Protein AF-A0A521HA24-F1 (afdb_monomer)

Secondary structure (DSSP, 8-state):
-------S--S---------------SSSHHHHHHHHHHHHHHHHHHHHTT---------------HHHHHHHHHHHHHHHHHT-------GGGEEEEEEE-TTT--EEEEEEEPPTT--TTT--B-EEEEETHHHHHHHHHHHHHHHHHHTT-PPPEEEEE--SS-HHHHH-SSB-SS-B--HHHHHHHIIIIIHHHHHHHS-B--SGGGEEEEEETHHHHHHHHHHHT-TTT-SEEEEES--TTHHHHHHHHHHHHHHHHHTTS--EEEEE--

pLDDT: mean 77.75, std 25.59, range [24.05, 98.69]

Solvent-accessible surface area (backbone atoms only — not comparable to full-atom values): 15842 Å² total; per-residue (Å²): 133,87,87,84,82,98,73,93,81,91,74,92,80,89,81,92,84,79,89,87,80,89,84,82,92,87,78,89,68,56,61,54,59,56,45,40,46,53,52,51,53,49,48,57,46,50,71,62,58,78,75,74,90,85,92,80,94,70,97,68,83,83,73,80,73,49,76,65,55,50,49,50,52,52,50,50,50,52,51,52,56,62,69,64,71,68,79,71,77,54,64,66,91,40,46,47,76,53,72,46,76,30,89,59,76,71,36,54,31,48,34,37,36,35,53,42,97,84,69,49,65,92,82,46,68,28,34,37,36,41,27,46,63,12,83,82,44,37,32,59,53,42,51,42,38,49,49,47,17,60,79,66,74,48,88,45,50,35,34,34,20,37,35,59,51,87,46,57,50,28,41,26,20,85,47,67,51,100,83,24,69,30,32,22,65,40,44,49,46,22,43,63,70,54,46,49,56,48,45,39,70,76,60,29,33,44,84,51,35,74,36,26,30,36,37,15,52,33,52,34,6,31,29,38,48,44,41,54,38,78,42,43,80,67,41,17,28,35,40,21,35,45,41,44,51,74,47,72,86,31,43,58,62,55,47,33,64,72,31,40,84,76,51,74,80,58,82,62,50,78,45,77,47,81,128

Sequence (275 aa):
MKTASPLVAEQIVHARLACVKHVPVVLQNPEIALAVLRATVQALAANYLNSRFFGSGYYLNQKQLNSKEMKNILLILVILFLASCKKEEFNPNLTKEFSIHASSNGANYDIKVALPENYNPEATQYSTIYLLDGEEIFSFVAEKSKKISSDLSVLNALVISISYGNDRVNDYTPSKASEGDGGAENFALFIKNDLIPRIESDFAADTSRRSRVILGHSFGGLFAAYAFTNHNSDFGNYIMLSPSIWYDNEIMLRLEQENRNTNKYNDQLVFMGIG

Foldseek 3Di:
DDDDDDDPDPPDDDDDDDDDDDDDDDDDPCLLVVQLLVQVVVVVVVVVVVPDDDDDDDPDDPPPQDPVSVVVVVVVVVVVVVVPPDDQDADVVQKDWDWDQAPLPRFIKIKIKGHAPPQDLVPDAFQEEEEEVCVRCVNVSSVSQNVSCVVVVHDGHIYMYTYDTPDPQQCLACDDDPGYHHNVVSNLSRCQPPNLVVCVVPRRHDNQQASYEYADEASSLSSLLVCVQPVVRRHQEYHREQYVCPPPVSVSVVSCVVRVVVRVPGNHHYDYHHD

Radius of gyration: 22.49 Å; Cα contacts (8 Å, |Δi|>4): 401; chains: 1; bounding box: 49×67×68 Å

Nearest PDB structures (foldseek):
  2qm0-assembly1_A  TM=8.513E-01  e=3.001E-16  Bacillus cereus ATCC 14579
  6guo-assembly2_C  TM=8.049E-01  e=1.307E-12  Aspergillus nidulans FGSC A4
  6guo-assembly1_A  TM=7.862E-01  e=8.434E-13  Aspergillus nidulans FGSC A4
  6guo-assembly1_B  TM=7.095E-01  e=5.505E-12  Aspergillus nidulans FGSC A4
  6guo-assembly2_D-2  TM=6.826E-01  e=1.241E-11  Aspergillus nidulans FGSC A4

Structure (mmCIF, N/CA/C/O backbone):
data_AF-A0A521HA24-F1
#
_entry.id   AF-A0A521HA24-F1
#
loop_
_atom_site.group_PDB
_atom_site.id
_atom_site.type_symbol
_atom_site.label_atom_id
_atom_site.label_alt_id
_atom_site.label_comp_id
_atom_site.label_asym_id
_atom_site.label_entity_id
_atom_site.label_seq_id
_atom_site.pdbx_PDB_ins_code
_atom_site.Cartn_x
_atom_site.Cartn_y
_atom_site.Cartn_z
_atom_site.occupancy
_atom_site.B_iso_or_equiv
_atom_site.auth_seq_id
_atom_site.auth_comp_id
_atom_site.auth_asym_id
_atom_site.auth_atom_id
_atom_site.pdb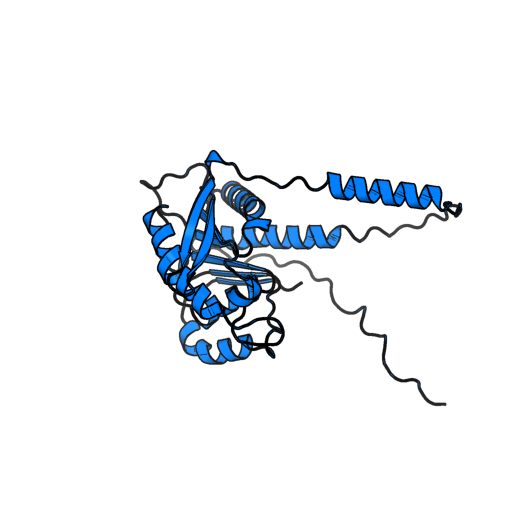x_PDB_model_num
ATOM 1 N N . MET A 1 1 ? 10.581 38.710 -45.094 1.00 32.62 1 MET A N 1
ATOM 2 C CA . MET A 1 1 ? 10.906 37.425 -45.759 1.00 32.62 1 MET A CA 1
ATOM 3 C C . MET A 1 1 ? 11.410 36.463 -44.686 1.00 32.62 1 MET A C 1
ATOM 5 O O . MET A 1 1 ? 12.260 36.900 -43.932 1.00 32.62 1 MET A O 1
ATOM 9 N N . LYS A 1 2 ? 10.875 35.230 -44.622 1.00 30.53 2 LYS A N 1
ATOM 10 C CA . LYS A 1 2 ? 11.405 34.022 -43.931 1.00 30.53 2 LYS A CA 1
ATOM 11 C C . LYS A 1 2 ? 11.981 34.200 -42.501 1.00 30.53 2 LYS A C 1
ATOM 13 O O . LYS A 1 2 ? 13.104 34.647 -42.336 1.00 30.53 2 LYS A O 1
ATOM 18 N N . THR A 1 3 ? 11.179 33.995 -41.449 1.00 31.08 3 THR A N 1
ATOM 19 C CA . THR A 1 3 ? 10.941 32.707 -40.727 1.00 31.08 3 THR A CA 1
ATOM 20 C C . THR A 1 3 ? 12.110 32.234 -39.853 1.00 31.08 3 THR A C 1
ATOM 22 O O . THR A 1 3 ? 13.085 31.698 -40.372 1.00 31.08 3 THR A O 1
ATOM 25 N N . ALA A 1 4 ? 11.948 32.353 -38.530 1.00 30.20 4 ALA A N 1
ATOM 26 C CA . ALA A 1 4 ? 12.745 31.658 -37.515 1.00 30.20 4 ALA A CA 1
ATOM 27 C C . ALA A 1 4 ? 12.030 30.369 -37.052 1.00 30.20 4 ALA A C 1
ATOM 29 O O . ALA A 1 4 ? 10.814 30.247 -37.202 1.00 30.20 4 ALA A O 1
ATOM 30 N N . SER A 1 5 ? 12.791 29.405 -36.530 1.00 32.12 5 SER A N 1
ATOM 31 C CA . SER A 1 5 ? 12.331 28.062 -36.143 1.00 32.12 5 SER A CA 1
ATOM 32 C C . SER A 1 5 ? 11.589 28.018 -34.795 1.00 32.12 5 SER A C 1
ATOM 34 O O . SER A 1 5 ? 11.908 28.814 -33.911 1.00 32.12 5 SER A O 1
ATOM 36 N N . PRO A 1 6 ? 10.666 27.058 -34.586 1.00 35.09 6 PRO A N 1
ATOM 37 C CA . PRO A 1 6 ? 9.937 26.914 -33.331 1.00 35.09 6 PRO A CA 1
ATOM 38 C C . PRO A 1 6 ? 10.747 26.126 -32.289 1.00 35.09 6 PRO A C 1
ATOM 40 O O . PRO A 1 6 ? 10.837 24.904 -32.342 1.00 35.09 6 PRO A O 1
ATOM 43 N N . LEU A 1 7 ? 11.300 26.840 -31.314 1.00 36.25 7 LEU A N 1
ATOM 44 C CA . LEU A 1 7 ? 11.646 26.339 -29.982 1.00 36.25 7 LEU A CA 1
ATOM 45 C C . LEU A 1 7 ? 11.469 27.507 -29.002 1.00 36.25 7 LEU A C 1
ATOM 47 O O . LEU A 1 7 ? 11.637 28.661 -29.393 1.00 36.25 7 LEU A O 1
ATOM 51 N N . VAL A 1 8 ? 11.131 27.208 -27.743 1.00 33.50 8 VAL A N 1
ATOM 52 C CA . VAL A 1 8 ? 10.696 28.183 -26.715 1.00 33.50 8 VAL A CA 1
ATOM 53 C C . VAL A 1 8 ? 9.283 28.756 -26.957 1.00 33.50 8 VAL A C 1
ATOM 55 O O . VAL A 1 8 ? 9.088 29.962 -27.087 1.00 33.50 8 VAL A O 1
ATOM 58 N N . ALA A 1 9 ? 8.272 27.879 -26.972 1.00 29.69 9 ALA A N 1
ATOM 59 C CA . ALA A 1 9 ? 6.855 28.264 -26.863 1.00 29.69 9 ALA A CA 1
ATOM 60 C C . ALA A 1 9 ? 5.978 27.181 -26.186 1.00 29.69 9 ALA A C 1
ATOM 62 O O . ALA A 1 9 ? 4.800 27.055 -26.501 1.00 29.69 9 ALA A O 1
ATOM 63 N N . GLU A 1 10 ? 6.546 26.391 -25.265 1.00 28.39 10 GLU A N 1
ATOM 64 C CA . GLU A 1 10 ? 5.855 25.264 -24.605 1.00 28.39 10 GLU A CA 1
ATOM 65 C C . GLU A 1 10 ? 5.785 25.423 -23.074 1.00 28.39 10 GLU A C 1
ATOM 67 O O . GLU A 1 10 ? 6.022 24.512 -22.290 1.00 28.39 10 GLU A O 1
ATOM 72 N N . GLN A 1 11 ? 5.443 26.633 -22.636 1.00 31.44 11 GLN A N 1
ATOM 73 C CA . GLN A 1 11 ? 4.837 26.872 -21.328 1.00 31.44 11 GLN A CA 1
ATOM 74 C C . GLN A 1 11 ? 3.669 27.842 -21.536 1.00 31.44 11 GLN A C 1
ATOM 76 O O . GLN A 1 11 ? 3.783 28.765 -22.339 1.00 31.44 11 GLN A O 1
ATOM 81 N N . ILE A 1 12 ? 2.572 27.644 -20.790 1.00 34.34 12 ILE A N 1
ATOM 82 C CA . ILE A 1 12 ? 1.247 28.286 -20.961 1.00 34.34 12 ILE A CA 1
ATOM 83 C C . ILE A 1 12 ? 0.347 27.619 -22.032 1.00 34.34 12 ILE A C 1
ATOM 85 O O . ILE A 1 12 ? -0.002 28.252 -23.020 1.00 34.34 12 ILE A O 1
ATOM 89 N N . VAL A 1 13 ? -0.153 26.399 -21.768 1.00 25.28 13 VAL A N 1
ATOM 90 C CA . VAL A 1 13 ? -1.571 26.024 -22.015 1.00 25.28 13 VAL A CA 1
ATOM 91 C C . VAL A 1 13 ? -2.011 24.959 -20.988 1.00 25.28 13 VAL A C 1
ATOM 93 O O . VAL A 1 13 ? -1.214 24.102 -20.629 1.00 25.28 13 VAL A O 1
ATOM 96 N N . HIS A 1 14 ? -3.295 24.992 -20.600 1.00 25.44 14 HIS A N 1
ATOM 97 C CA . HIS A 1 14 ? -4.054 24.025 -19.775 1.00 25.44 14 HIS A CA 1
ATOM 98 C C . HIS A 1 14 ? -3.843 24.050 -18.244 1.00 25.44 14 HIS A C 1
ATOM 100 O O . HIS A 1 14 ? -2.730 24.177 -17.757 1.00 25.44 14 HIS A O 1
ATOM 106 N N . ALA A 1 15 ? -4.883 23.899 -17.413 1.00 24.69 15 ALA A N 1
ATOM 107 C CA . ALA A 1 15 ? -6.300 24.258 -17.583 1.00 24.69 15 ALA A CA 1
ATOM 108 C C . ALA A 1 15 ? -6.950 24.411 -16.190 1.00 24.69 15 ALA A C 1
ATOM 110 O O . ALA A 1 15 ? -6.743 23.578 -15.313 1.00 24.69 15 ALA A O 1
ATOM 111 N N . ARG A 1 16 ? -7.789 25.436 -15.979 1.00 29.59 16 ARG A N 1
ATOM 112 C CA . ARG A 1 16 ? -8.753 25.430 -14.860 1.00 29.59 16 ARG A CA 1
ATOM 113 C C . ARG A 1 16 ? -9.937 24.546 -15.243 1.00 29.59 16 ARG A C 1
ATOM 115 O O . ARG A 1 16 ? -10.468 24.748 -16.329 1.00 29.59 16 ARG A O 1
ATOM 122 N N . LEU A 1 17 ? -10.441 23.718 -14.330 1.00 25.47 17 LEU A N 1
ATOM 123 C CA . LEU A 1 17 ? -11.820 23.213 -14.376 1.00 25.47 17 LEU A CA 1
ATOM 124 C C . LEU A 1 17 ? -12.328 22.886 -12.965 1.00 25.47 17 LEU A C 1
ATOM 126 O O . LEU A 1 17 ? -11.544 22.720 -12.034 1.00 25.47 17 LEU A O 1
ATOM 130 N N . ALA A 1 18 ? -13.650 22.884 -12.797 1.00 24.52 18 ALA A N 1
ATOM 131 C CA . ALA A 1 18 ? -14.315 22.862 -11.499 1.00 24.52 18 ALA A CA 1
ATOM 132 C C . ALA A 1 18 ? -15.531 21.925 -11.494 1.00 24.52 18 ALA A C 1
ATOM 134 O O . ALA A 1 18 ? -16.164 21.742 -12.526 1.00 24.52 18 ALA A O 1
ATOM 135 N N . CYS A 1 19 ? -15.900 21.474 -10.289 1.00 24.05 19 CYS A N 1
ATOM 136 C CA . CYS A 1 19 ? -17.249 21.072 -9.867 1.00 24.05 19 CYS A CA 1
ATOM 137 C C . CYS A 1 19 ? -17.951 19.909 -10.611 1.00 24.05 19 CYS A C 1
ATOM 139 O O . CYS A 1 19 ? -18.450 20.074 -11.718 1.00 24.05 19 CYS A O 1
ATOM 141 N N . VAL A 1 20 ? -18.177 18.794 -9.901 1.00 26.16 20 VAL A N 1
ATOM 142 C CA . VAL A 1 20 ? -19.320 17.889 -10.142 1.00 26.16 20 VAL A CA 1
ATOM 143 C C . VAL A 1 20 ? -19.963 17.521 -8.798 1.00 26.16 20 VAL A C 1
ATOM 145 O O . VAL A 1 20 ? -19.267 17.219 -7.830 1.00 26.16 20 VAL A O 1
ATOM 148 N N . LYS A 1 21 ? -21.300 17.564 -8.741 1.00 27.38 21 LYS A N 1
ATOM 149 C CA . LYS A 1 21 ? -22.134 17.070 -7.631 1.00 27.38 21 LYS A CA 1
ATOM 150 C C . LYS A 1 21 ? -22.717 15.690 -7.980 1.00 27.38 21 LYS A C 1
ATOM 152 O O . LYS A 1 21 ? -23.052 15.469 -9.134 1.00 27.38 21 LYS A O 1
ATOM 157 N N . HIS A 1 22 ? -22.953 14.870 -6.950 1.00 27.97 22 HIS A N 1
ATOM 158 C CA . HIS A 1 22 ? -23.799 13.658 -6.918 1.00 27.97 22 HIS A CA 1
ATOM 159 C C . HIS A 1 22 ? -23.470 12.463 -7.840 1.00 27.97 22 HIS A C 1
ATOM 161 O O . HIS A 1 22 ? -23.798 12.474 -9.020 1.00 27.97 22 HIS A O 1
ATOM 167 N N . VAL A 1 23 ? -23.036 11.358 -7.214 1.00 26.66 23 VAL A N 1
ATOM 168 C CA . VAL A 1 23 ? -23.387 9.948 -7.524 1.00 26.66 23 VAL A CA 1
ATOM 169 C C . VAL A 1 23 ? -23.490 9.214 -6.155 1.00 26.66 23 VAL A C 1
ATOM 171 O O . VAL A 1 23 ? -22.774 9.632 -5.242 1.00 26.66 23 VAL A O 1
ATOM 174 N N . PRO A 1 24 ? -24.406 8.242 -5.926 1.00 29.75 24 PRO A N 1
ATOM 175 C CA . PRO A 1 24 ? -24.770 7.802 -4.567 1.00 29.75 24 PRO A CA 1
ATOM 176 C C . PRO A 1 24 ? -24.033 6.559 -4.010 1.00 29.75 24 PRO A C 1
ATOM 178 O O . PRO A 1 24 ? -23.424 5.786 -4.742 1.00 29.75 24 PRO A O 1
ATOM 181 N N . VAL A 1 25 ? -24.189 6.383 -2.687 1.00 29.91 25 VAL A N 1
ATOM 182 C CA . VAL A 1 25 ? -23.995 5.185 -1.821 1.00 29.91 25 VAL A CA 1
ATOM 183 C C . VAL A 1 25 ? -24.449 3.883 -2.530 1.00 29.91 25 VAL A C 1
ATOM 185 O O . VAL A 1 25 ? -25.409 3.941 -3.292 1.00 29.91 25 VAL A O 1
ATOM 188 N N . VAL A 1 26 ? -23.897 2.668 -2.361 1.00 30.11 26 VAL A N 1
ATOM 189 C CA . VAL A 1 26 ? -23.250 1.933 -1.240 1.00 30.11 26 VAL A CA 1
ATOM 190 C C . VAL A 1 26 ? -22.314 0.878 -1.896 1.00 30.11 26 VAL A C 1
ATOM 192 O O . VAL A 1 26 ? -22.688 0.337 -2.929 1.00 30.11 26 VAL A O 1
ATOM 195 N N . LEU A 1 27 ? -21.075 0.578 -1.491 1.00 28.61 27 LEU A N 1
ATOM 196 C CA . LEU A 1 27 ? -20.594 -0.220 -0.343 1.00 28.61 27 LEU A CA 1
ATOM 197 C C . LEU A 1 27 ? -19.043 -0.188 -0.366 1.00 28.61 27 LEU A C 1
ATOM 199 O O . LEU A 1 27 ? -18.457 0.047 -1.416 1.00 28.61 27 LEU A O 1
ATOM 203 N N . GLN A 1 28 ? -18.293 -0.477 0.701 1.00 36.53 28 GLN A N 1
ATOM 204 C CA . GLN A 1 28 ? -18.688 -0.662 2.103 1.00 36.53 28 GLN A CA 1
ATOM 205 C C . GLN A 1 28 ? -17.961 0.325 3.045 1.00 36.53 28 GLN A C 1
ATOM 207 O O . GLN A 1 28 ? -18.609 0.846 3.945 1.00 36.53 28 GLN A O 1
ATOM 212 N N . ASN A 1 29 ? -16.694 0.696 2.775 1.00 46.53 29 ASN A N 1
ATOM 213 C CA . ASN A 1 29 ? -16.146 2.003 3.197 1.00 46.53 29 ASN A CA 1
ATOM 214 C C . ASN A 1 29 ? -15.187 2.679 2.169 1.00 46.53 29 ASN A C 1
ATOM 216 O O . ASN A 1 29 ? -14.084 3.100 2.527 1.00 46.53 29 ASN A O 1
ATOM 220 N N . PRO A 1 30 ? -15.576 2.814 0.881 1.00 46.50 30 PRO A N 1
ATOM 221 C CA . PRO A 1 30 ? -14.801 3.563 -0.114 1.00 46.50 30 PRO A CA 1
ATOM 222 C C . PRO A 1 30 ? -14.744 5.067 0.192 1.00 46.50 30 PRO A C 1
ATOM 224 O O . PRO A 1 30 ? -13.897 5.763 -0.359 1.00 46.50 30 PRO A O 1
ATOM 227 N N . GLU A 1 31 ? -15.608 5.573 1.079 1.00 42.78 31 GLU A N 1
ATOM 228 C CA . GLU A 1 31 ? -15.581 6.959 1.548 1.00 42.78 31 GLU A CA 1
ATOM 229 C C . GLU A 1 31 ? -14.260 7.290 2.260 1.00 42.78 31 GLU A C 1
ATOM 231 O O . GLU A 1 31 ? -13.686 8.333 1.959 1.00 42.78 31 GLU A O 1
ATOM 236 N N . ILE A 1 32 ? -13.696 6.405 3.104 1.00 45.38 32 ILE A N 1
ATOM 237 C CA . ILE A 1 32 ? -12.355 6.641 3.682 1.00 45.38 32 ILE A CA 1
ATOM 238 C C . ILE A 1 32 ? -11.297 6.739 2.584 1.00 45.38 32 ILE A C 1
ATOM 240 O O . ILE A 1 32 ? -10.523 7.692 2.585 1.00 45.38 32 ILE A O 1
ATOM 244 N N . ALA A 1 33 ? -11.271 5.809 1.625 1.00 41.75 33 ALA A N 1
ATOM 245 C CA . ALA A 1 33 ? -10.301 5.848 0.529 1.00 41.75 33 ALA A CA 1
ATOM 246 C C . ALA A 1 33 ? -10.434 7.144 -0.296 1.00 41.75 33 ALA A C 1
ATOM 248 O O . ALA A 1 33 ? -9.440 7.827 -0.544 1.00 41.75 33 ALA A O 1
ATOM 249 N N . LEU A 1 34 ? -11.667 7.528 -0.647 1.00 47.75 34 LEU A N 1
ATOM 250 C CA . LEU A 1 34 ? -11.998 8.734 -1.408 1.00 47.75 34 LEU A CA 1
ATOM 251 C C . LEU A 1 34 ? -11.687 10.030 -0.641 1.00 47.75 34 LEU A C 1
ATOM 253 O O . LEU A 1 34 ? -11.285 11.022 -1.253 1.00 47.75 34 LEU A O 1
ATOM 257 N N . ALA A 1 35 ? -11.855 10.058 0.683 1.00 48.81 35 ALA A N 1
ATOM 258 C CA . ALA A 1 35 ? -11.553 11.240 1.482 1.00 48.81 35 ALA A CA 1
ATOM 259 C C . ALA A 1 35 ? -10.078 11.324 1.909 1.00 48.81 35 ALA A C 1
ATOM 261 O O . ALA A 1 35 ? -9.547 12.435 1.919 1.00 48.81 35 ALA A O 1
ATOM 262 N N . VAL A 1 36 ? -9.387 10.203 2.177 1.00 47.38 36 VAL A N 1
ATOM 263 C CA . VAL A 1 36 ? -7.926 10.186 2.418 1.00 47.38 36 VAL A CA 1
ATOM 264 C C . VAL A 1 36 ? -7.257 10.744 1.180 1.00 47.38 36 VAL A C 1
ATOM 266 O O . VAL A 1 36 ? -6.473 11.682 1.260 1.00 47.38 36 VAL A O 1
ATOM 269 N N . LEU A 1 37 ? -7.703 10.277 0.019 1.00 53.59 37 LEU A N 1
ATOM 270 C CA . LEU A 1 37 ? -7.378 10.854 -1.266 1.00 53.59 37 LEU A CA 1
ATOM 271 C C . LEU A 1 37 ? -7.666 12.364 -1.366 1.00 53.59 37 LEU A C 1
ATOM 273 O O . LEU A 1 37 ? -6.770 13.110 -1.756 1.00 53.59 37 LEU A O 1
ATOM 277 N N . ARG A 1 38 ? -8.882 12.844 -1.043 1.00 46.84 38 ARG A N 1
ATOM 278 C CA . ARG A 1 38 ? -9.185 14.294 -1.073 1.00 46.84 38 ARG A CA 1
ATOM 279 C C . ARG A 1 38 ? -8.194 15.077 -0.213 1.00 46.84 38 ARG A C 1
ATOM 281 O O . ARG A 1 38 ? -7.759 16.143 -0.636 1.00 46.84 38 ARG A O 1
ATOM 288 N N . ALA A 1 39 ? -7.810 14.545 0.946 1.00 44.00 39 ALA A N 1
ATOM 289 C CA . ALA A 1 39 ? -6.839 15.162 1.839 1.00 44.00 39 ALA A CA 1
ATOM 290 C C . ALA A 1 39 ? -5.399 15.105 1.293 1.00 44.00 39 ALA A C 1
ATOM 292 O O . ALA A 1 39 ? -4.698 16.112 1.367 1.00 44.00 39 ALA A O 1
ATOM 293 N N . THR A 1 40 ? -4.959 13.992 0.699 1.00 45.91 40 THR A N 1
ATOM 294 C CA . THR A 1 40 ? -3.614 13.872 0.107 1.00 45.91 40 THR A CA 1
ATOM 295 C C . THR A 1 40 ? -3.477 14.729 -1.150 1.00 45.91 40 THR A C 1
ATOM 297 O O . THR A 1 40 ? -2.485 15.437 -1.292 1.00 45.91 40 THR A O 1
ATOM 300 N 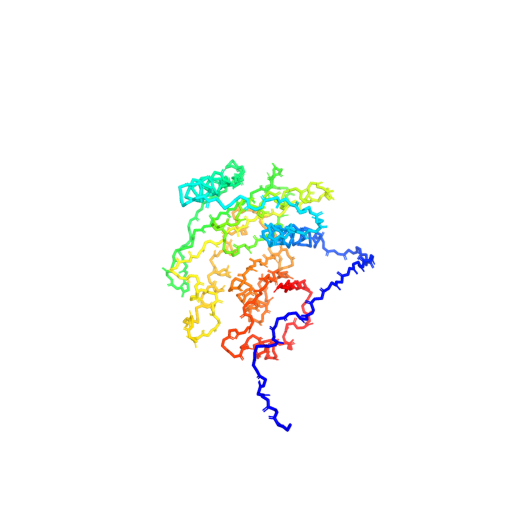N . VAL A 1 41 ? -4.495 14.778 -2.016 1.00 49.97 41 VAL A N 1
ATOM 301 C CA . VAL A 1 41 ? -4.539 15.712 -3.156 1.00 49.97 41 VAL A CA 1
ATOM 302 C C . VAL A 1 41 ? -4.566 17.161 -2.669 1.00 49.97 41 VAL A C 1
ATOM 304 O O . VAL A 1 41 ? -3.857 17.992 -3.227 1.00 49.97 41 VAL A O 1
ATOM 307 N N . GLN A 1 42 ? -5.306 17.482 -1.601 1.00 42.56 42 GLN A N 1
ATOM 308 C CA . GLN A 1 42 ? -5.269 18.820 -0.997 1.00 42.56 42 GLN A CA 1
ATOM 309 C C . GLN A 1 42 ? -3.910 19.167 -0.377 1.00 42.56 42 GLN A C 1
ATOM 311 O O . GLN A 1 42 ? -3.530 20.330 -0.438 1.00 42.56 42 GLN A O 1
ATOM 316 N N . ALA A 1 43 ? -3.163 18.213 0.184 1.00 40.88 43 ALA A N 1
ATOM 317 C CA . ALA A 1 43 ? -1.833 18.465 0.744 1.00 40.88 43 ALA A CA 1
ATOM 318 C C . ALA A 1 43 ? -0.748 18.592 -0.334 1.00 40.88 43 ALA A C 1
ATOM 320 O O . ALA A 1 43 ? 0.059 19.518 -0.274 1.00 40.88 43 ALA A O 1
ATOM 321 N N . LEU A 1 44 ? -0.782 17.742 -1.367 1.00 39.94 44 LEU A N 1
ATOM 322 C CA . LEU A 1 44 ? 0.042 17.905 -2.567 1.00 39.94 44 LEU A CA 1
ATOM 323 C C . LEU A 1 44 ? -0.243 19.266 -3.224 1.00 39.94 44 LEU A C 1
ATOM 325 O O . LEU A 1 44 ? 0.685 20.025 -3.501 1.00 39.94 44 LEU A O 1
ATOM 329 N N . ALA A 1 45 ? -1.520 19.640 -3.365 1.00 40.09 45 ALA A N 1
ATOM 330 C CA . ALA A 1 45 ? -1.921 20.951 -3.867 1.00 40.09 45 ALA A CA 1
ATOM 331 C C . ALA A 1 45 ? -1.536 22.106 -2.924 1.00 40.09 45 ALA A C 1
ATOM 333 O O . ALA A 1 45 ? -1.163 23.163 -3.415 1.00 40.09 45 ALA A O 1
ATOM 334 N N . ALA A 1 46 ? -1.580 21.942 -1.598 1.00 35.72 46 ALA A N 1
ATOM 335 C CA . ALA A 1 46 ? -1.166 22.975 -0.643 1.00 35.72 46 ALA A CA 1
ATOM 336 C C . ALA A 1 46 ? 0.350 23.233 -0.694 1.00 35.72 46 ALA A C 1
ATOM 338 O O . ALA A 1 46 ? 0.771 24.391 -0.685 1.00 35.72 46 ALA A O 1
ATOM 339 N N . ASN A 1 47 ? 1.156 22.177 -0.848 1.00 37.56 47 ASN A N 1
ATOM 340 C CA . ASN A 1 47 ? 2.590 22.300 -1.112 1.00 37.56 47 ASN A CA 1
ATOM 341 C C . ASN A 1 47 ? 2.869 22.961 -2.477 1.00 37.56 47 ASN A C 1
ATOM 343 O O . ASN A 1 47 ? 3.816 23.736 -2.594 1.00 37.56 47 ASN A O 1
ATOM 347 N N . TYR A 1 48 ? 2.015 22.745 -3.484 1.00 35.94 48 TYR A N 1
ATOM 348 C CA . TYR A 1 48 ? 2.120 23.411 -4.791 1.00 35.94 48 TYR A CA 1
ATOM 349 C C . TYR A 1 48 ? 1.647 24.883 -4.780 1.00 35.94 48 TYR A C 1
ATOM 351 O O . TYR A 1 48 ? 2.205 25.737 -5.474 1.00 35.94 48 TYR A O 1
ATOM 359 N N . LEU A 1 49 ? 0.623 25.212 -3.984 1.00 34.75 49 LEU A N 1
ATOM 360 C CA . LEU A 1 49 ? -0.051 26.519 -3.977 1.00 34.75 49 LEU A CA 1
ATOM 361 C C . LEU A 1 49 ? 0.649 27.595 -3.137 1.00 34.75 49 LEU A C 1
ATOM 363 O O . LEU A 1 49 ? 0.328 28.774 -3.289 1.00 34.75 49 LEU A O 1
ATOM 367 N N . ASN A 1 50 ? 1.661 27.244 -2.340 1.00 32.56 50 ASN A N 1
ATOM 368 C CA . ASN A 1 50 ? 2.474 28.215 -1.595 1.00 32.56 50 ASN A CA 1
ATOM 369 C C . ASN A 1 50 ? 3.424 29.062 -2.479 1.00 32.56 50 ASN A C 1
ATOM 371 O O . ASN A 1 50 ? 4.280 29.782 -1.969 1.00 32.56 50 ASN A O 1
ATOM 375 N N . SER A 1 51 ? 3.262 29.024 -3.809 1.00 39.72 51 SER A N 1
ATOM 376 C CA . SER A 1 51 ? 4.070 29.780 -4.775 1.00 39.72 51 SER A CA 1
ATOM 377 C C . SER A 1 51 ? 3.249 30.593 -5.795 1.00 39.72 51 SER A C 1
ATOM 379 O O . SER A 1 51 ? 3.591 30.632 -6.975 1.00 39.72 51 SER A O 1
ATOM 381 N N . ARG A 1 52 ? 2.178 31.296 -5.374 1.00 35.62 52 ARG A N 1
ATOM 382 C CA . ARG A 1 52 ? 1.501 32.310 -6.226 1.00 35.62 52 ARG A CA 1
ATOM 383 C C . ARG A 1 52 ? 0.703 33.380 -5.457 1.00 35.62 52 ARG A C 1
ATOM 385 O O . ARG A 1 52 ? -0.523 33.402 -5.471 1.00 35.62 52 ARG A O 1
ATOM 392 N N . PHE A 1 53 ? 1.413 34.357 -4.894 1.00 33.09 53 PHE A N 1
ATOM 393 C CA . PHE A 1 53 ? 0.867 35.700 -4.653 1.00 33.09 53 PHE A CA 1
ATOM 394 C C . PHE A 1 53 ? 1.472 36.682 -5.659 1.00 33.09 53 PHE A C 1
ATOM 396 O O . PHE A 1 53 ? 2.644 37.002 -5.540 1.00 33.09 53 PHE A O 1
ATOM 403 N N . PHE A 1 54 ? 0.675 37.183 -6.607 1.00 32.66 54 PHE A N 1
ATOM 404 C CA . PHE A 1 54 ? 0.838 38.512 -7.221 1.00 32.66 54 PHE A CA 1
ATOM 405 C C . PHE A 1 54 ? -0.462 38.896 -7.937 1.00 32.66 54 PHE A C 1
ATOM 407 O O . PHE A 1 54 ? -0.992 38.102 -8.711 1.00 32.66 54 PHE A O 1
ATOM 414 N N . GLY A 1 55 ? -0.994 40.096 -7.671 1.00 29.48 55 GLY A N 1
ATOM 415 C CA . GLY A 1 55 ? -2.299 40.472 -8.230 1.00 29.48 55 GLY A CA 1
ATOM 416 C C . GLY A 1 55 ? -2.944 41.788 -7.782 1.00 29.48 55 GLY A C 1
ATOM 417 O O . GLY A 1 55 ? -4.157 41.900 -7.897 1.00 29.48 55 GLY A O 1
ATOM 418 N N . SER A 1 56 ? -2.198 42.783 -7.289 1.00 31.91 56 SER A N 1
ATOM 419 C CA . SER A 1 56 ? -2.666 44.181 -7.318 1.00 31.91 56 SER A CA 1
ATOM 420 C C . SER A 1 56 ? -1.484 45.147 -7.288 1.00 31.91 56 SER A C 1
ATOM 422 O O . SER A 1 56 ? -0.510 44.923 -6.569 1.00 31.91 56 SER A O 1
ATOM 424 N N . GLY A 1 57 ? -1.536 46.183 -8.124 1.00 41.78 57 GLY A N 1
ATOM 425 C CA . GLY A 1 57 ? -0.405 47.069 -8.379 1.00 41.78 57 GLY A CA 1
ATOM 426 C C . GLY A 1 57 ? -0.276 48.191 -7.353 1.00 41.78 57 GLY A C 1
ATOM 427 O O . GLY A 1 57 ? -1.165 49.027 -7.232 1.00 41.78 57 GLY A O 1
ATOM 428 N N . TYR A 1 58 ? 0.888 48.272 -6.710 1.00 32.44 58 TYR A N 1
ATOM 429 C CA . TYR A 1 58 ? 1.374 49.490 -6.068 1.00 32.44 58 TYR A CA 1
ATOM 430 C C . TYR A 1 58 ? 2.748 49.834 -6.643 1.00 32.44 58 TYR A C 1
ATOM 432 O O . TYR A 1 58 ? 3.700 49.068 -6.492 1.00 32.44 58 TYR A O 1
ATOM 440 N N . TYR A 1 59 ? 2.859 51.000 -7.284 1.00 37.59 59 TYR A N 1
ATOM 441 C CA . TYR A 1 59 ? 4.147 51.590 -7.651 1.00 37.59 59 TYR A CA 1
ATOM 442 C C . TYR A 1 59 ? 4.850 52.083 -6.380 1.00 37.59 59 TYR A C 1
ATOM 444 O O . TYR A 1 59 ? 4.777 53.257 -6.020 1.00 37.59 59 TYR A O 1
ATOM 452 N N . LEU A 1 60 ? 5.510 51.165 -5.675 1.00 35.09 60 LEU A N 1
ATOM 453 C CA . LEU A 1 60 ? 6.405 51.497 -4.574 1.00 35.09 60 LEU A CA 1
ATOM 454 C C . LEU A 1 60 ? 7.814 51.761 -5.102 1.00 35.09 60 LEU A C 1
ATOM 456 O O . LEU A 1 60 ? 8.333 51.058 -5.969 1.00 35.09 60 LEU A O 1
ATOM 460 N N . ASN A 1 61 ? 8.416 52.812 -4.555 1.00 39.94 61 ASN A N 1
ATOM 461 C CA . ASN A 1 61 ? 9.722 53.321 -4.940 1.00 39.94 61 ASN A CA 1
ATOM 462 C C . ASN A 1 61 ? 10.792 52.229 -4.728 1.00 39.94 61 ASN A C 1
ATOM 464 O O . ASN A 1 61 ? 11.012 51.797 -3.594 1.00 39.94 61 ASN A O 1
ATOM 468 N N . GLN A 1 62 ? 11.433 51.761 -5.805 1.00 40.88 62 GLN A N 1
ATOM 469 C CA . GLN A 1 62 ? 12.423 50.676 -5.761 1.00 40.88 62 GLN A CA 1
ATOM 470 C C . GLN A 1 62 ? 13.730 51.150 -5.112 1.00 40.88 62 GLN A C 1
ATOM 4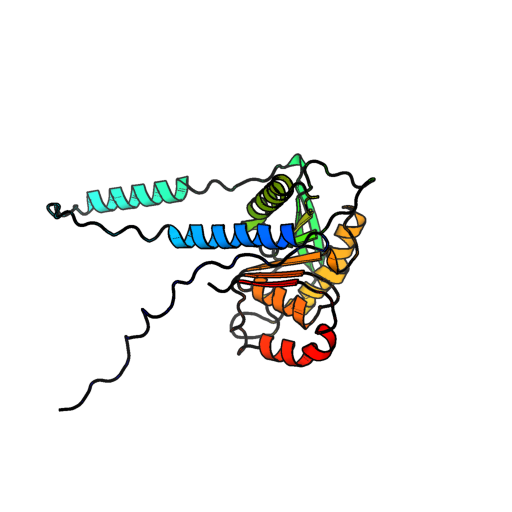72 O O . GLN A 1 62 ? 14.712 51.477 -5.779 1.00 40.88 62 GLN A O 1
ATOM 477 N N . LYS A 1 63 ? 13.756 51.160 -3.778 1.00 51.81 63 LYS A N 1
ATOM 478 C CA . LYS A 1 63 ? 14.999 51.255 -3.017 1.00 51.81 63 LYS A CA 1
ATOM 479 C C . LYS A 1 63 ? 15.773 49.954 -3.245 1.00 51.81 63 LYS A C 1
ATOM 481 O O . LYS A 1 63 ? 15.369 48.910 -2.738 1.00 51.81 63 LYS A O 1
ATOM 486 N N . GLN A 1 64 ? 16.853 50.007 -4.026 1.00 53.16 64 GLN A N 1
ATOM 487 C CA . GLN A 1 64 ? 17.717 48.845 -4.246 1.00 53.16 64 GLN A CA 1
ATOM 488 C C . GLN A 1 64 ? 18.251 48.342 -2.899 1.00 53.16 64 GLN A C 1
ATOM 490 O O . GLN A 1 64 ? 19.020 49.036 -2.232 1.00 53.16 64 GLN A O 1
ATOM 495 N N . LEU A 1 65 ? 17.821 47.141 -2.508 1.00 56.44 65 LEU A N 1
ATOM 496 C CA . LEU A 1 65 ? 18.325 46.448 -1.328 1.00 56.44 65 LEU A CA 1
ATOM 497 C C . LEU A 1 65 ? 19.807 46.150 -1.536 1.00 56.44 65 LEU A C 1
ATOM 499 O O . LEU A 1 65 ? 20.198 45.564 -2.549 1.00 56.44 65 LEU A O 1
ATOM 503 N N . ASN A 1 66 ? 20.643 46.553 -0.585 1.00 73.56 66 ASN A N 1
ATOM 504 C CA . ASN A 1 66 ? 22.075 46.310 -0.702 1.00 73.56 66 ASN A CA 1
ATOM 505 C C . ASN A 1 66 ? 22.406 44.822 -0.465 1.00 73.56 66 ASN A C 1
ATOM 507 O O . ASN A 1 66 ? 21.608 44.052 0.074 1.00 73.56 66 ASN A O 1
ATOM 511 N N . SER A 1 67 ? 23.613 44.394 -0.844 1.00 64.56 67 SER A N 1
ATOM 512 C CA . SER A 1 67 ? 24.023 42.982 -0.761 1.00 64.56 67 SER A CA 1
ATOM 513 C C . SER A 1 67 ? 24.013 42.402 0.663 1.00 64.56 67 SER A C 1
ATOM 515 O O . SER A 1 67 ? 23.924 41.184 0.821 1.00 64.56 67 SER A O 1
ATOM 517 N N . LYS A 1 68 ? 24.067 43.246 1.703 1.00 68.75 68 LYS A N 1
ATOM 518 C CA . LYS A 1 68 ? 23.948 42.841 3.110 1.00 68.75 68 LYS A CA 1
ATOM 519 C C . LYS A 1 68 ? 22.482 42.662 3.516 1.00 68.75 68 LYS A C 1
ATOM 521 O O . LYS A 1 68 ? 22.159 41.672 4.160 1.00 68.75 68 LYS A O 1
ATOM 526 N N . GLU A 1 69 ? 21.592 43.553 3.083 1.00 69.38 69 GLU A N 1
ATOM 527 C CA . GLU A 1 69 ? 20.138 43.413 3.265 1.00 69.38 69 GLU A CA 1
ATOM 528 C C . GLU A 1 69 ? 19.601 42.173 2.536 1.00 69.38 69 GLU A C 1
ATOM 530 O O . GLU A 1 69 ? 18.885 41.379 3.138 1.00 69.38 69 GLU A O 1
ATOM 535 N N . MET A 1 70 ? 20.031 41.934 1.291 1.00 65.56 70 MET A N 1
ATOM 536 C CA . MET A 1 70 ? 19.702 40.719 0.531 1.00 65.56 70 MET A CA 1
ATOM 537 C C . MET A 1 70 ? 20.176 39.439 1.235 1.00 65.56 70 MET A C 1
ATOM 539 O O . MET A 1 70 ? 19.416 38.479 1.334 1.00 65.56 70 MET A O 1
ATOM 543 N N . LYS A 1 71 ? 21.406 39.422 1.774 1.00 59.53 71 LYS A N 1
ATOM 544 C CA . LYS A 1 71 ? 21.913 38.286 2.566 1.00 59.53 71 LYS A CA 1
ATOM 545 C C . LYS A 1 71 ? 21.126 38.080 3.859 1.00 59.53 71 LYS A C 1
ATOM 547 O O . LYS A 1 71 ? 20.855 36.938 4.209 1.00 59.53 71 LYS A O 1
ATOM 552 N N . ASN A 1 72 ? 20.733 39.154 4.542 1.00 65.94 72 ASN A N 1
ATOM 553 C CA . ASN A 1 72 ? 19.923 39.062 5.756 1.00 65.94 72 ASN A CA 1
ATOM 554 C C . ASN A 1 72 ? 18.512 38.535 5.455 1.00 65.94 72 ASN A C 1
ATOM 556 O O . ASN A 1 72 ? 18.022 37.685 6.189 1.00 65.94 72 ASN A O 1
ATOM 560 N N . ILE A 1 73 ? 17.879 38.982 4.364 1.00 72.00 73 ILE A N 1
ATOM 561 C CA . ILE A 1 73 ? 16.575 38.469 3.914 1.00 72.00 73 ILE A CA 1
ATOM 562 C C . ILE A 1 73 ? 16.687 36.988 3.536 1.00 72.00 73 ILE A C 1
ATOM 564 O O . ILE A 1 73 ? 15.874 36.191 3.990 1.00 72.00 73 ILE A O 1
ATOM 568 N N . LEU A 1 74 ? 17.718 36.596 2.780 1.00 69.50 74 LEU A N 1
ATOM 569 C CA . LEU A 1 74 ? 17.964 35.194 2.432 1.00 69.50 74 LEU A CA 1
ATOM 570 C C . LEU A 1 74 ? 18.187 34.326 3.682 1.00 69.50 74 LEU A C 1
ATOM 572 O O . LEU A 1 74 ? 17.619 33.245 3.782 1.00 69.50 74 LEU A O 1
ATOM 576 N N . LEU A 1 75 ? 18.958 34.815 4.657 1.00 69.06 75 LEU A N 1
ATOM 577 C CA . LEU A 1 75 ? 19.193 34.127 5.928 1.00 69.06 75 LEU A CA 1
ATOM 578 C C . LEU A 1 75 ? 17.901 33.985 6.748 1.00 69.06 75 LEU A C 1
ATOM 580 O O . LEU A 1 75 ? 17.639 32.911 7.278 1.00 69.06 75 LEU A O 1
ATOM 584 N N . ILE A 1 76 ? 17.072 35.031 6.814 1.00 73.62 76 ILE A N 1
ATOM 585 C CA . ILE A 1 76 ? 15.762 34.990 7.483 1.00 73.62 76 ILE A CA 1
ATOM 586 C C . ILE A 1 76 ? 14.822 34.007 6.775 1.00 73.62 76 ILE A C 1
ATOM 588 O O . ILE A 1 76 ? 14.162 33.227 7.451 1.00 73.62 76 ILE A O 1
ATOM 592 N N . LEU A 1 77 ? 14.790 33.985 5.439 1.00 65.69 77 LEU A N 1
ATOM 593 C CA . LEU A 1 77 ? 13.990 33.025 4.673 1.00 65.69 77 LEU A CA 1
ATOM 594 C C . LEU A 1 77 ? 14.454 31.581 4.904 1.00 65.69 77 LEU A C 1
ATOM 596 O O . LEU A 1 77 ? 13.612 30.715 5.112 1.00 65.69 77 LEU A O 1
ATOM 600 N N . VAL A 1 78 ? 15.765 31.323 4.952 1.00 68.75 78 VAL A N 1
ATOM 601 C CA . VAL A 1 78 ? 16.316 30.001 5.305 1.00 68.75 78 VAL A CA 1
ATOM 602 C C . VAL A 1 78 ? 15.947 29.611 6.741 1.00 68.75 78 VAL A C 1
ATOM 604 O O . VAL A 1 78 ? 15.500 28.490 6.965 1.00 68.75 78 VAL A O 1
ATOM 607 N N . ILE A 1 79 ? 16.056 30.527 7.709 1.00 65.00 79 ILE A N 1
ATOM 608 C CA . ILE A 1 79 ? 15.658 30.277 9.105 1.00 65.00 79 ILE A CA 1
ATOM 609 C C . ILE A 1 79 ? 14.152 29.992 9.211 1.00 65.00 79 ILE A C 1
ATOM 611 O O . ILE A 1 79 ? 13.762 29.067 9.917 1.00 65.00 79 ILE A O 1
ATOM 615 N N . LEU A 1 80 ? 13.304 30.735 8.492 1.00 53.88 80 LEU A N 1
ATOM 616 C CA . LEU A 1 80 ? 11.854 30.512 8.450 1.00 53.88 80 LEU A CA 1
ATOM 617 C C . LEU A 1 80 ? 11.492 29.173 7.791 1.00 53.88 80 LEU A C 1
ATOM 619 O O . LEU A 1 80 ? 10.600 28.484 8.278 1.00 53.88 80 LEU A O 1
ATOM 623 N N . PHE A 1 81 ? 12.203 28.783 6.730 1.00 50.00 81 PHE A N 1
ATOM 624 C CA . PHE A 1 81 ? 12.009 27.496 6.060 1.00 50.00 81 PHE A CA 1
ATOM 625 C C . PHE A 1 81 ? 12.373 26.328 6.990 1.00 50.00 81 PHE A C 1
ATOM 627 O O . PHE A 1 81 ? 11.587 25.399 7.155 1.00 50.00 81 PHE A O 1
ATOM 634 N N . LEU A 1 82 ? 13.512 26.422 7.687 1.00 47.44 82 LEU A N 1
ATOM 635 C CA . LEU A 1 82 ? 13.946 25.430 8.678 1.00 47.44 82 LEU A CA 1
ATOM 636 C C . LEU A 1 82 ? 13.021 25.379 9.909 1.00 47.44 82 LEU A C 1
ATOM 638 O O . LEU A 1 82 ? 12.754 24.299 10.429 1.00 47.44 82 LEU A O 1
ATOM 642 N N . ALA A 1 83 ? 12.486 26.519 10.356 1.00 46.53 83 ALA A N 1
ATOM 643 C CA . ALA A 1 83 ? 11.554 26.594 11.485 1.00 46.53 83 ALA A CA 1
ATOM 644 C C . ALA A 1 83 ? 10.149 26.036 11.175 1.00 46.53 83 ALA A C 1
ATOM 646 O O . ALA A 1 83 ? 9.386 25.763 12.104 1.00 46.53 83 ALA A O 1
ATOM 647 N N . SER A 1 84 ? 9.799 25.864 9.894 1.00 42.53 84 SER A N 1
ATOM 648 C CA . SER A 1 84 ? 8.500 25.323 9.472 1.00 42.53 84 SER A CA 1
ATOM 649 C C . SER A 1 84 ? 8.446 23.790 9.442 1.00 42.53 84 SER A C 1
ATOM 651 O O . SER A 1 84 ? 7.350 23.233 9.380 1.00 42.53 84 SER A O 1
ATOM 653 N N . CYS A 1 85 ? 9.585 23.094 9.528 1.00 41.69 85 CYS A N 1
ATOM 654 C CA . CYS A 1 85 ? 9.643 21.631 9.596 1.00 41.69 85 CYS A CA 1
ATO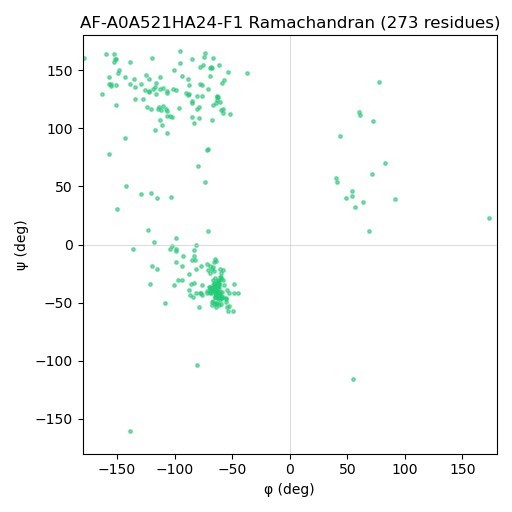M 655 C C . CYS A 1 85 ? 9.340 21.101 11.007 1.00 41.69 85 CYS A C 1
ATOM 657 O O . CYS A 1 85 ? 10.197 20.519 11.672 1.00 41.69 85 CYS A O 1
ATOM 659 N N . LYS A 1 86 ? 8.092 21.255 11.464 1.00 51.94 86 LYS A N 1
ATOM 660 C CA . LYS A 1 86 ? 7.554 20.375 12.509 1.00 51.94 86 LYS A CA 1
ATOM 661 C C . LYS A 1 86 ? 7.010 19.121 11.833 1.00 51.94 86 LYS A C 1
ATOM 663 O O . LYS A 1 86 ? 5.997 19.205 11.145 1.00 51.94 86 LYS A O 1
ATOM 668 N N . LYS A 1 87 ? 7.678 17.977 12.018 1.00 54.22 87 LYS A N 1
ATOM 669 C CA . LYS A 1 87 ? 7.124 16.677 11.615 1.00 54.22 87 LYS A CA 1
ATOM 670 C C . LYS A 1 87 ? 5.827 16.474 12.405 1.00 54.22 87 LYS A C 1
ATOM 672 O O . LYS A 1 87 ? 5.842 16.573 13.630 1.00 54.22 87 LYS A O 1
ATOM 677 N N . GLU A 1 88 ? 4.707 16.266 11.715 1.00 63.28 88 GLU A N 1
ATOM 678 C CA . GLU A 1 88 ? 3.495 15.786 12.382 1.00 63.28 88 GLU A CA 1
ATOM 679 C C . GLU A 1 88 ? 3.820 14.391 12.939 1.00 63.28 88 GLU A C 1
ATOM 681 O O . GLU A 1 88 ? 4.331 13.533 12.217 1.00 63.28 88 GLU A O 1
ATOM 686 N N . GLU A 1 89 ? 3.575 14.165 14.227 1.00 75.69 89 GLU A N 1
ATOM 687 C CA . GLU A 1 89 ? 3.742 12.862 14.876 1.00 75.69 89 GLU A CA 1
ATOM 688 C C . GLU A 1 89 ? 2.360 12.317 15.231 1.00 75.69 89 GLU A C 1
ATOM 690 O O . GLU A 1 89 ? 1.614 12.941 15.988 1.00 75.69 89 GLU A O 1
ATOM 695 N N . PHE A 1 90 ? 2.010 11.160 14.665 1.00 88.38 90 PHE A N 1
ATOM 696 C CA . PHE A 1 90 ? 0.818 10.419 15.072 1.00 88.38 90 PHE A CA 1
ATOM 697 C C . PHE A 1 90 ? 1.012 9.838 16.480 1.00 88.38 90 PHE A C 1
ATOM 699 O O . PHE A 1 90 ? 2.137 9.547 16.889 1.00 88.38 90 PHE A O 1
ATOM 706 N N . ASN A 1 91 ? -0.084 9.661 17.224 1.00 92.94 91 ASN A N 1
ATOM 707 C CA . ASN A 1 91 ? -0.069 9.230 18.626 1.00 92.94 91 ASN A CA 1
ATOM 708 C C . ASN A 1 91 ? 0.762 7.940 18.843 1.00 92.94 91 ASN A C 1
ATOM 710 O O . ASN A 1 91 ? 0.301 6.866 18.451 1.00 92.94 91 ASN A O 1
ATOM 714 N N . PRO A 1 92 ? 1.913 7.992 19.550 1.00 93.19 92 PRO A N 1
ATOM 715 C CA . PRO A 1 92 ? 2.787 6.829 19.730 1.00 93.19 92 PRO A CA 1
ATOM 716 C C . PRO A 1 92 ? 2.120 5.639 20.429 1.00 93.19 92 PRO A C 1
ATOM 718 O O . PRO A 1 92 ? 2.470 4.495 20.161 1.00 93.19 92 PRO A O 1
ATOM 721 N N . ASN A 1 93 ? 1.118 5.874 21.286 1.00 95.31 93 ASN A N 1
ATOM 722 C CA . ASN A 1 93 ? 0.387 4.791 21.957 1.00 95.31 93 ASN A CA 1
ATOM 723 C C . ASN A 1 93 ? -0.490 3.977 20.986 1.00 95.31 93 ASN A C 1
ATOM 725 O O . ASN A 1 93 ? -0.784 2.808 21.249 1.00 95.31 93 ASN A O 1
ATOM 729 N N . LEU A 1 94 ? -0.885 4.594 19.867 1.00 96.69 94 LEU A N 1
ATOM 730 C CA . LEU A 1 94 ? -1.640 3.986 18.771 1.00 96.69 94 LEU A CA 1
ATOM 731 C C . LEU A 1 94 ? -0.734 3.565 17.602 1.00 96.69 94 LEU A C 1
ATOM 733 O O . LEU A 1 94 ? -1.243 3.111 16.583 1.00 96.69 94 LEU A O 1
ATOM 737 N N . THR A 1 95 ? 0.588 3.673 17.742 1.00 97.62 95 THR A N 1
ATOM 738 C CA . THR A 1 95 ? 1.558 3.187 16.755 1.00 97.62 95 THR A CA 1
ATOM 739 C C . THR A 1 95 ? 2.141 1.857 17.225 1.00 97.62 95 THR A C 1
ATOM 741 O O . THR A 1 95 ? 2.537 1.715 18.384 1.00 97.62 95 THR A O 1
ATOM 744 N N . LYS A 1 96 ? 2.218 0.869 16.331 1.00 98.00 96 LYS A N 1
ATOM 745 C CA . LYS A 1 96 ? 3.045 -0.337 16.508 1.00 98.00 96 LYS A CA 1
ATOM 746 C C . LYS A 1 96 ? 4.121 -0.362 15.438 1.00 98.00 96 LYS A C 1
ATOM 748 O O . LYS A 1 96 ? 3.834 -0.039 14.292 1.00 98.00 96 LYS A O 1
ATOM 753 N N . GLU A 1 97 ? 5.336 -0.742 15.813 1.00 97.31 97 GLU A N 1
ATOM 754 C CA . GLU A 1 97 ? 6.490 -0.780 14.911 1.00 97.31 97 GLU A CA 1
ATOM 755 C C . GLU A 1 97 ? 7.175 -2.142 15.008 1.00 97.31 97 GLU A C 1
ATOM 757 O O . GLU A 1 97 ? 7.304 -2.701 16.101 1.00 97.31 97 GLU A O 1
ATOM 762 N N . PHE A 1 98 ? 7.580 -2.689 13.866 1.00 97.56 98 PHE A N 1
ATOM 763 C CA . PHE A 1 98 ? 8.333 -3.936 13.749 1.00 97.56 98 PHE A CA 1
ATOM 764 C C . PHE A 1 98 ? 9.037 -3.984 12.388 1.00 97.56 98 PHE A C 1
ATOM 766 O O . PHE A 1 98 ? 8.681 -3.241 11.480 1.00 97.56 98 PHE A O 1
ATOM 773 N N . SER A 1 99 ? 10.011 -4.879 12.235 1.00 96.94 99 SER A N 1
ATOM 774 C CA . SER A 1 99 ? 10.691 -5.125 10.959 1.00 96.94 99 SER A CA 1
ATOM 775 C C . SER A 1 99 ? 10.355 -6.531 10.456 1.00 96.94 99 SER A C 1
ATOM 777 O O . SER A 1 99 ? 10.213 -7.453 11.267 1.00 96.94 99 SER A O 1
ATOM 779 N N . ILE A 1 100 ? 10.212 -6.707 9.141 1.00 97.44 100 ILE A N 1
ATOM 780 C CA . ILE A 1 100 ? 10.057 -8.019 8.496 1.00 97.44 100 ILE A CA 1
ATOM 781 C C . ILE A 1 100 ? 11.250 -8.271 7.573 1.00 97.44 100 ILE A C 1
ATOM 783 O O . ILE A 1 100 ? 11.550 -7.454 6.707 1.00 97.44 100 ILE A O 1
ATOM 787 N N . HIS A 1 101 ? 11.881 -9.436 7.719 1.00 96.94 101 HIS A N 1
ATOM 788 C CA . HIS A 1 101 ? 12.834 -9.953 6.740 1.00 96.94 101 HIS A CA 1
ATOM 789 C C . HIS A 1 101 ? 12.075 -10.602 5.577 1.00 96.94 101 HIS A C 1
ATOM 791 O O . HIS A 1 101 ? 11.354 -11.578 5.787 1.00 96.94 101 HIS A O 1
ATOM 797 N N . ALA A 1 102 ? 12.216 -10.055 4.373 1.00 96.25 102 ALA A N 1
ATOM 798 C CA . ALA A 1 102 ? 11.484 -10.493 3.192 1.00 96.25 102 ALA A CA 1
ATOM 799 C C . ALA A 1 102 ? 12.034 -11.802 2.618 1.00 96.25 102 ALA A C 1
ATOM 801 O O . ALA A 1 102 ? 13.217 -11.907 2.281 1.00 96.25 102 ALA A O 1
ATOM 802 N N . SER A 1 103 ? 11.154 -12.783 2.422 1.00 93.56 103 SER A N 1
ATOM 803 C CA . SER A 1 103 ? 11.515 -14.092 1.868 1.00 93.56 103 SER A CA 1
ATOM 804 C C . SER A 1 103 ? 11.864 -14.044 0.373 1.00 93.56 103 SER A C 1
ATOM 806 O O . SER A 1 103 ? 12.581 -14.915 -0.120 1.00 93.56 103 SER A O 1
ATOM 808 N N . SER A 1 104 ? 11.395 -13.019 -0.346 1.00 95.06 104 SER A N 1
ATOM 809 C CA . SER A 1 104 ? 11.553 -12.855 -1.798 1.00 95.06 104 SER A CA 1
ATOM 810 C C . SER A 1 104 ? 12.887 -12.237 -2.239 1.00 95.06 104 SER A C 1
ATOM 812 O O . SER A 1 104 ? 13.385 -12.577 -3.310 1.00 95.06 104 SER A O 1
ATOM 814 N N . ASN A 1 105 ? 13.468 -11.324 -1.451 1.00 93.12 105 ASN A N 1
ATOM 815 C CA . ASN A 1 105 ? 14.702 -10.601 -1.804 1.00 93.12 105 ASN A CA 1
ATOM 816 C C . ASN A 1 105 ? 15.737 -10.489 -0.667 1.00 93.12 105 ASN A C 1
ATOM 818 O O . ASN A 1 105 ? 16.826 -9.965 -0.902 1.00 93.12 105 ASN A O 1
ATOM 822 N N . GLY A 1 106 ? 15.432 -10.961 0.547 1.00 94.19 106 GLY A N 1
ATOM 823 C CA . GLY A 1 106 ? 16.329 -10.873 1.703 1.00 94.19 106 GLY A CA 1
ATOM 824 C C . GLY A 1 106 ? 16.549 -9.455 2.247 1.00 94.19 106 GLY A C 1
ATOM 825 O O . GLY A 1 106 ? 17.456 -9.254 3.057 1.00 94.19 106 GLY A O 1
ATOM 826 N N . ALA A 1 107 ? 15.764 -8.463 1.817 1.00 94.88 107 ALA A N 1
ATOM 827 C CA . ALA A 1 107 ? 15.756 -7.139 2.431 1.00 94.88 107 ALA A CA 1
ATOM 828 C C . ALA A 1 107 ? 15.020 -7.168 3.783 1.00 94.88 107 ALA A C 1
ATOM 830 O O . ALA A 1 107 ? 14.245 -8.082 4.066 1.00 94.88 107 ALA A O 1
ATOM 831 N N . ASN A 1 108 ? 15.248 -6.156 4.620 1.00 96.00 108 ASN A N 1
ATOM 832 C CA . ASN A 1 108 ? 14.427 -5.915 5.806 1.00 96.00 108 ASN A CA 1
ATOM 833 C C . ASN A 1 108 ? 13.547 -4.695 5.546 1.00 96.00 108 ASN A C 1
ATOM 835 O O . ASN A 1 108 ? 14.051 -3.670 5.095 1.00 96.00 108 ASN A O 1
ATOM 839 N N . TYR A 1 109 ? 12.257 -4.816 5.838 1.00 96.38 109 TYR A N 1
ATOM 840 C CA . TYR A 1 109 ? 11.270 -3.755 5.679 1.00 96.38 109 TYR A CA 1
ATOM 841 C C . TYR A 1 109 ? 10.766 -3.329 7.051 1.00 96.38 109 TYR A C 1
ATOM 843 O O . TYR A 1 109 ? 10.161 -4.131 7.768 1.00 96.38 109 TYR A O 1
ATOM 851 N N . ASP A 1 110 ? 10.992 -2.066 7.401 1.00 96.06 110 ASP A N 1
ATOM 852 C CA . ASP A 1 110 ? 10.448 -1.480 8.622 1.00 96.06 110 ASP A CA 1
ATOM 853 C C . ASP A 1 110 ? 8.987 -1.071 8.405 1.00 96.06 110 ASP A C 1
ATOM 855 O O . ASP A 1 110 ? 8.632 -0.375 7.450 1.00 96.06 110 ASP A O 1
ATOM 859 N N . ILE A 1 111 ? 8.128 -1.535 9.310 1.00 98.06 111 ILE A N 1
ATOM 860 C CA . ILE A 1 111 ? 6.677 -1.417 9.228 1.00 98.06 111 ILE A CA 1
ATOM 861 C C . ILE A 1 111 ? 6.169 -0.617 10.422 1.00 98.06 111 ILE A C 1
ATOM 863 O O . ILE A 1 111 ? 6.525 -0.899 11.570 1.00 98.06 111 ILE A O 1
ATOM 867 N N . LYS A 1 112 ? 5.276 0.345 10.162 1.00 97.81 112 LYS A N 1
ATOM 868 C CA . LYS A 1 112 ? 4.515 1.042 11.212 1.00 97.81 112 LYS A CA 1
ATOM 869 C C . LYS A 1 112 ? 3.024 0.877 10.980 1.00 97.81 112 LYS A C 1
ATOM 871 O O . LYS A 1 112 ? 2.544 1.122 9.880 1.00 97.81 112 LYS A O 1
ATOM 876 N N . VAL A 1 113 ? 2.286 0.503 12.017 1.00 98.56 113 VAL A N 1
ATOM 877 C CA . VAL A 1 113 ? 0.831 0.335 11.977 1.00 98.56 113 VAL A CA 1
ATOM 878 C C . VAL A 1 113 ? 0.185 1.384 12.874 1.00 98.56 113 VAL A C 1
ATOM 880 O O . VAL A 1 113 ? 0.403 1.378 14.086 1.00 98.56 113 VAL A O 1
ATOM 883 N N . ALA A 1 114 ? -0.612 2.274 12.283 1.00 98.19 114 ALA A N 1
ATOM 884 C CA . ALA A 1 114 ? -1.489 3.184 13.011 1.00 98.19 114 ALA A CA 1
ATOM 885 C C . ALA A 1 114 ? -2.809 2.478 13.337 1.00 98.19 114 ALA A C 1
ATOM 887 O O . ALA A 1 114 ? -3.530 2.036 12.437 1.00 98.19 114 ALA A O 1
ATOM 888 N N . LEU A 1 115 ? -3.125 2.403 14.625 1.00 98.19 115 LEU A N 1
ATOM 889 C CA . LEU A 1 115 ? -4.363 1.847 15.151 1.00 98.19 115 LEU A CA 1
ATOM 890 C C . LEU A 1 115 ? -5.457 2.930 15.232 1.00 98.19 115 LEU A C 1
ATOM 892 O O . LEU A 1 115 ? -5.176 4.068 15.623 1.00 98.19 115 LEU A O 1
ATOM 896 N N . PRO A 1 116 ? -6.724 2.596 14.933 1.00 95.56 116 PRO A N 1
ATOM 897 C CA . PRO A 1 116 ? -7.875 3.423 15.291 1.00 95.56 116 PRO A CA 1
ATOM 898 C C . PRO A 1 116 ? -7.921 3.756 16.792 1.00 95.56 116 PRO A C 1
ATOM 900 O O . PRO A 1 116 ? -7.541 2.937 17.623 1.00 95.56 116 PRO A O 1
ATOM 903 N N . GLU A 1 117 ? -8.455 4.924 17.168 1.00 91.25 117 GLU A N 1
ATOM 904 C CA . GLU A 1 117 ? -8.525 5.330 18.589 1.00 91.25 117 GLU A CA 1
ATOM 905 C C . GLU A 1 117 ? -9.363 4.367 19.446 1.00 91.25 117 GLU A C 1
ATOM 907 O O . GLU A 1 117 ? -9.034 4.120 20.602 1.00 91.25 117 GLU A O 1
ATOM 912 N N . ASN A 1 118 ? -10.402 3.775 18.849 1.00 89.81 118 ASN A N 1
ATOM 913 C CA . ASN A 1 118 ? -11.264 2.759 19.458 1.00 89.81 118 ASN A CA 1
ATOM 914 C C . ASN A 1 118 ? -10.918 1.345 18.944 1.00 89.81 118 ASN A C 1
ATOM 916 O O . ASN A 1 118 ? -11.812 0.569 18.602 1.00 89.81 118 ASN A O 1
ATOM 920 N N . TYR A 1 119 ? -9.627 1.033 18.791 1.00 96.19 119 TYR A N 1
ATOM 921 C CA . TYR A 1 119 ? -9.171 -0.279 18.326 1.00 96.19 119 TYR A CA 1
ATOM 922 C C . TYR A 1 119 ? -9.552 -1.392 19.318 1.00 96.19 119 TYR A C 1
ATOM 924 O O . TYR A 1 119 ? -9.170 -1.358 20.487 1.00 96.19 119 TYR A O 1
ATOM 932 N N . ASN A 1 120 ? -10.314 -2.376 18.837 1.00 95.44 120 ASN A N 1
ATOM 933 C CA . ASN A 1 120 ? -10.803 -3.521 19.597 1.00 95.44 120 ASN A CA 1
ATOM 934 C C . ASN A 1 120 ? -10.804 -4.778 18.698 1.00 95.44 120 ASN A C 1
ATOM 936 O O . ASN A 1 120 ? -11.799 -5.025 18.008 1.00 95.44 120 ASN A O 1
ATOM 940 N N . PRO A 1 121 ? -9.710 -5.564 18.691 1.00 94.00 121 PRO A N 1
ATOM 941 C CA . PRO A 1 121 ? -9.548 -6.704 17.785 1.00 94.00 121 PRO A CA 1
ATOM 942 C C . PRO A 1 121 ? -10.516 -7.862 18.067 1.00 94.00 121 PRO A C 1
ATOM 944 O O . PRO A 1 121 ? -10.798 -8.648 17.171 1.00 94.00 121 PRO A O 1
ATOM 947 N N . GLU A 1 122 ? -11.069 -7.948 19.281 1.00 94.12 122 GLU A N 1
ATOM 948 C CA . GLU A 1 122 ? -12.016 -9.003 19.676 1.00 94.12 122 GLU A CA 1
ATOM 949 C C . GLU A 1 122 ? -13.435 -8.778 19.121 1.00 94.12 122 GLU A C 1
ATOM 951 O O . GLU A 1 122 ? -14.256 -9.694 19.114 1.00 94.12 122 GLU A O 1
ATOM 956 N N . ALA A 1 123 ? -13.759 -7.550 18.700 1.00 90.56 123 ALA A N 1
ATOM 957 C CA . ALA A 1 123 ? -15.120 -7.156 18.324 1.00 90.56 123 ALA A CA 1
ATOM 958 C C . ALA A 1 123 ? -15.287 -6.778 16.845 1.00 90.56 123 ALA A C 1
ATOM 960 O O . ALA A 1 123 ? -16.414 -6.770 16.349 1.00 90.56 123 ALA A O 1
ATOM 961 N N . THR A 1 124 ? -14.198 -6.430 16.156 1.00 93.19 124 THR A N 1
ATOM 962 C CA . THR A 1 124 ? -14.248 -5.787 14.839 1.00 93.19 124 THR A CA 1
ATOM 963 C C . THR A 1 124 ? -13.017 -6.138 14.013 1.00 93.19 124 THR A C 1
ATOM 965 O O . THR A 1 124 ? -11.899 -6.075 14.519 1.00 93.19 124 THR A O 1
ATOM 968 N N . GLN A 1 125 ? -13.222 -6.425 12.725 1.00 95.38 125 GLN A N 1
ATOM 969 C CA . GLN A 1 125 ? -12.142 -6.482 11.741 1.00 95.38 125 GLN A CA 1
ATOM 970 C C . GLN A 1 125 ? -11.973 -5.139 11.026 1.00 95.38 125 GLN A C 1
ATOM 972 O O . GLN A 1 125 ? -12.951 -4.434 10.766 1.00 95.38 125 GLN A O 1
ATOM 977 N N . TYR A 1 126 ? -10.730 -4.787 10.702 1.00 97.44 126 TYR A N 1
ATOM 978 C CA . TYR A 1 126 ? -10.377 -3.470 10.172 1.00 97.44 126 TYR A CA 1
ATOM 979 C C . TYR A 1 126 ? -9.900 -3.536 8.719 1.00 97.44 126 TYR A C 1
ATOM 981 O O . TYR A 1 126 ? -9.030 -4.335 8.375 1.00 97.44 126 TYR A O 1
ATOM 989 N N . SER A 1 127 ? -10.413 -2.640 7.870 1.00 97.62 127 SER A N 1
ATOM 990 C CA . SER A 1 127 ? -9.824 -2.377 6.551 1.00 97.62 127 SER A CA 1
ATOM 991 C C . SER A 1 127 ? -8.395 -1.847 6.685 1.00 97.62 127 SER A C 1
ATOM 993 O O . SER A 1 127 ? -8.048 -1.214 7.683 1.00 97.62 127 SER A O 1
ATOM 995 N N . THR A 1 128 ? -7.576 -2.054 5.658 1.00 98.56 128 THR A N 1
ATOM 996 C CA . THR A 1 128 ? -6.129 -1.785 5.699 1.00 98.56 128 THR A CA 1
ATOM 997 C C . THR A 1 128 ? -5.689 -0.874 4.560 1.00 98.56 128 THR A C 1
ATOM 999 O O . THR A 1 128 ? -6.018 -1.139 3.404 1.00 98.56 128 THR A O 1
ATOM 1002 N N . ILE A 1 129 ? -4.889 0.146 4.870 1.00 98.56 129 ILE A N 1
ATOM 1003 C CA . ILE A 1 129 ? -4.224 1.021 3.900 1.00 98.56 129 ILE A CA 1
ATOM 1004 C C . ILE A 1 129 ? -2.723 0.735 3.948 1.00 98.56 129 ILE A C 1
ATOM 1006 O O . ILE A 1 129 ? -2.034 1.189 4.857 1.00 98.56 129 ILE A O 1
ATOM 1010 N N . TYR A 1 130 ? -2.228 -0.011 2.965 1.00 98.56 130 TYR A N 1
ATOM 1011 C CA . TYR A 1 130 ? -0.807 -0.256 2.742 1.00 98.56 130 TYR A CA 1
ATOM 1012 C C . TYR A 1 130 ? -0.201 0.970 2.056 1.00 98.56 130 TYR A C 1
ATOM 1014 O O . TYR A 1 130 ? -0.511 1.285 0.905 1.00 98.56 130 TYR A O 1
ATOM 1022 N N . LEU A 1 131 ? 0.604 1.701 2.817 1.00 97.88 131 LEU A N 1
ATOM 1023 C CA . LEU A 1 131 ? 1.160 3.000 2.481 1.00 97.88 131 LEU A CA 1
ATOM 1024 C C . LEU A 1 131 ? 2.627 2.848 2.085 1.00 97.88 131 LEU A C 1
ATOM 1026 O O . LEU A 1 131 ? 3.480 2.566 2.924 1.00 97.88 131 LEU A O 1
ATOM 1030 N N . LEU A 1 132 ? 2.893 3.069 0.804 1.00 96.06 132 LEU A N 1
ATOM 1031 C CA . LEU A 1 132 ? 4.235 3.185 0.241 1.00 96.06 132 LEU A CA 1
ATOM 1032 C C . LEU A 1 132 ? 4.828 4.555 0.607 1.00 96.06 132 LEU A C 1
ATOM 1034 O O . LEU A 1 132 ? 4.073 5.508 0.818 1.00 96.06 132 LEU A O 1
ATOM 1038 N N . ASP A 1 133 ? 6.158 4.661 0.662 1.00 90.06 133 ASP A N 1
ATOM 1039 C CA . ASP A 1 133 ? 6.880 5.854 1.151 1.00 90.06 133 ASP A CA 1
ATOM 1040 C C . ASP A 1 133 ? 6.500 6.258 2.593 1.00 90.06 133 ASP A C 1
ATOM 1042 O O . ASP A 1 133 ? 6.416 7.441 2.948 1.00 90.06 133 ASP A O 1
ATOM 1046 N N . GLY A 1 134 ? 6.177 5.268 3.429 1.00 78.19 134 GLY A N 1
ATOM 1047 C CA . GLY A 1 134 ? 5.545 5.498 4.722 1.00 78.19 134 GLY A CA 1
ATOM 1048 C C . GLY A 1 134 ? 6.411 6.261 5.736 1.00 78.19 134 GLY A C 1
ATOM 1049 O O . GLY A 1 134 ? 5.871 7.029 6.531 1.00 78.19 134 GLY A O 1
ATOM 1050 N N . GLU A 1 135 ? 7.739 6.165 5.682 1.00 80.25 135 GLU A N 1
ATOM 1051 C CA . GLU A 1 135 ? 8.655 6.894 6.576 1.00 80.25 135 GLU A CA 1
ATOM 1052 C C . GLU A 1 135 ? 8.513 8.430 6.493 1.00 80.25 135 GLU A C 1
ATOM 1054 O O . GLU A 1 135 ? 8.695 9.140 7.500 1.00 80.25 135 GLU A O 1
ATOM 1059 N N . GLU A 1 136 ? 8.125 8.933 5.317 1.00 77.12 136 GLU A N 1
ATOM 1060 C CA . GLU A 1 136 ? 7.907 10.355 5.044 1.00 77.12 136 GLU A CA 1
ATOM 1061 C C . GLU A 1 136 ? 6.485 10.808 5.405 1.00 77.12 136 GLU A C 1
ATOM 1063 O O . GLU A 1 136 ? 6.309 11.869 6.010 1.00 77.12 136 GLU A O 1
ATOM 1068 N N . ILE A 1 137 ? 5.460 10.012 5.063 1.00 83.69 137 ILE A N 1
ATOM 1069 C CA . ILE A 1 137 ? 4.048 10.452 5.092 1.00 83.69 137 ILE A CA 1
ATOM 1070 C C . ILE A 1 137 ? 3.119 9.687 6.052 1.00 83.69 137 ILE A C 1
ATOM 1072 O O . ILE A 1 137 ? 1.936 10.030 6.131 1.00 83.69 137 ILE A O 1
ATOM 1076 N N . PHE A 1 138 ? 3.615 8.720 6.835 1.00 90.38 138 PHE A N 1
ATOM 1077 C CA . PHE A 1 138 ? 2.815 7.918 7.780 1.00 90.38 138 PHE A CA 1
ATOM 1078 C C . PHE A 1 138 ? 1.918 8.757 8.693 1.00 90.38 138 PHE A C 1
ATOM 1080 O O . PHE A 1 138 ? 0.700 8.582 8.668 1.00 90.38 138 PHE A O 1
ATOM 1087 N N . SER A 1 139 ? 2.488 9.691 9.465 1.00 90.00 139 SER A N 1
ATOM 1088 C CA . SER A 1 139 ? 1.713 10.476 10.434 1.00 90.00 139 SER A CA 1
ATOM 1089 C C . SER A 1 139 ? 0.607 11.291 9.773 1.00 90.00 139 SER A C 1
ATOM 1091 O O . SER A 1 139 ? -0.508 11.352 10.285 1.00 90.00 139 SER A O 1
ATOM 1093 N N . PHE A 1 140 ? 0.911 11.885 8.614 1.00 87.88 140 PHE A N 1
ATOM 1094 C CA . PHE A 1 14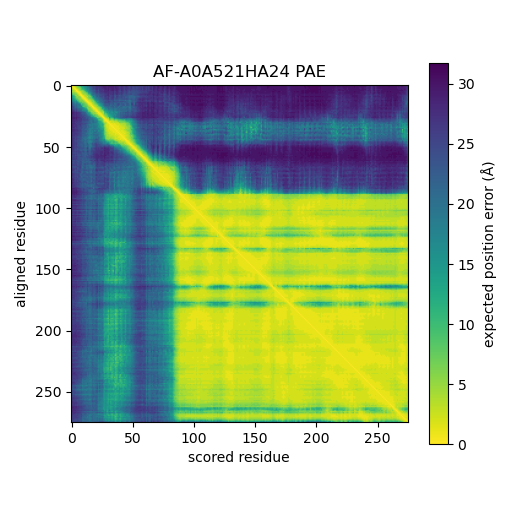0 ? -0.048 12.659 7.840 1.00 87.88 140 PHE A CA 1
ATOM 1095 C C . PHE A 1 140 ? -1.219 11.769 7.405 1.00 87.88 140 PHE A C 1
ATOM 1097 O O . PHE A 1 140 ? -2.374 12.097 7.672 1.00 87.88 140 PHE A O 1
ATOM 1104 N N . VAL A 1 141 ? -0.945 10.615 6.785 1.00 90.06 141 VAL A N 1
ATOM 1105 C CA . VAL A 1 141 ? -1.997 9.697 6.315 1.00 90.06 141 VAL A CA 1
ATOM 1106 C C . VAL A 1 141 ? -2.801 9.124 7.488 1.00 90.06 141 VAL A C 1
ATOM 1108 O O . VAL A 1 141 ? -4.028 9.055 7.396 1.00 90.06 141 VAL A O 1
ATOM 1111 N N . ALA A 1 142 ? -2.152 8.791 8.606 1.00 94.69 142 ALA A N 1
ATOM 1112 C CA . ALA A 1 142 ? -2.802 8.293 9.816 1.00 94.69 142 ALA A CA 1
ATOM 1113 C C . ALA A 1 142 ? -3.753 9.332 10.444 1.00 94.69 142 ALA A C 1
ATOM 1115 O O . ALA A 1 142 ? -4.930 9.028 10.661 1.00 94.69 142 ALA A O 1
ATOM 1116 N N . GLU A 1 143 ? -3.301 10.576 10.658 1.00 92.50 143 GLU A N 1
ATOM 1117 C CA . GLU A 1 143 ? -4.156 11.659 11.172 1.00 92.50 143 GLU A CA 1
ATOM 1118 C C . GLU A 1 143 ? -5.276 12.035 10.189 1.00 92.50 143 GLU A C 1
ATOM 1120 O O . GLU A 1 143 ? -6.401 12.313 10.617 1.00 92.50 143 GLU A O 1
ATOM 1125 N N . LYS A 1 144 ? -5.036 12.002 8.867 1.00 90.81 144 LYS A N 1
ATOM 1126 C CA . LYS A 1 144 ? -6.120 12.200 7.888 1.00 90.81 144 LYS A CA 1
ATOM 1127 C C . LYS A 1 144 ? -7.142 11.072 7.955 1.00 90.81 144 LYS A C 1
ATOM 1129 O O . LYS A 1 144 ? -8.320 11.382 8.102 1.00 90.81 144 LYS A O 1
ATOM 1134 N N . SER A 1 145 ? -6.728 9.804 7.902 1.00 92.75 145 SER A N 1
ATOM 1135 C CA . SER A 1 145 ? -7.644 8.654 7.981 1.00 92.75 145 SER A CA 1
ATOM 1136 C C . SER A 1 145 ? -8.498 8.715 9.250 1.00 92.75 145 SER A C 1
ATOM 1138 O O . SER A 1 145 ? -9.727 8.659 9.174 1.00 92.75 145 SER A O 1
ATOM 1140 N N . LYS A 1 146 ? -7.864 8.977 10.402 1.00 93.25 146 LYS A N 1
ATOM 1141 C CA . LYS A 1 146 ? -8.540 9.234 11.680 1.00 93.25 146 LYS A CA 1
ATOM 1142 C C . LYS A 1 146 ? -9.571 10.357 11.563 1.00 93.25 146 LYS A C 1
ATOM 1144 O O . LYS A 1 146 ? -10.750 10.122 11.832 1.00 93.25 146 LYS A O 1
ATOM 1149 N N . LYS A 1 147 ? -9.165 11.556 11.128 1.00 91.38 147 LYS A N 1
ATOM 1150 C CA . LYS A 1 147 ? -10.076 12.701 10.993 1.00 91.38 147 LYS A CA 1
ATOM 1151 C C . LYS A 1 147 ? -11.273 12.371 10.100 1.00 91.38 147 LYS A C 1
ATOM 1153 O O . LYS A 1 147 ? -12.402 12.643 10.476 1.00 91.38 147 LYS A O 1
ATOM 1158 N N . ILE A 1 148 ? -11.024 11.753 8.954 1.00 89.12 148 ILE A N 1
ATOM 1159 C CA . ILE A 1 148 ? -12.044 11.395 7.966 1.00 89.12 148 ILE A CA 1
ATOM 1160 C C . ILE A 1 148 ? -13.041 10.392 8.533 1.00 89.12 148 ILE A C 1
ATOM 1162 O O . ILE A 1 148 ? -14.244 10.565 8.366 1.00 89.12 148 ILE A O 1
ATOM 1166 N N . SER A 1 149 ? -12.551 9.364 9.227 1.00 91.81 149 SER A N 1
ATOM 1167 C CA . SER A 1 149 ? -13.416 8.365 9.854 1.00 91.81 149 SER A CA 1
ATOM 1168 C C . SER A 1 149 ? -14.347 8.991 10.903 1.00 91.81 149 SER A C 1
ATOM 1170 O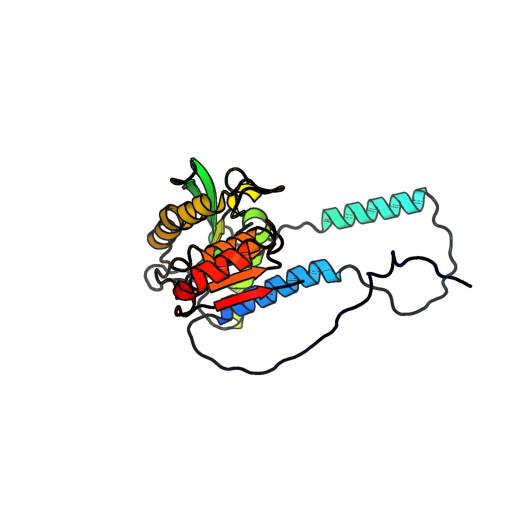 O . SER A 1 149 ? -15.532 8.668 10.941 1.00 91.81 149 SER A O 1
ATOM 1172 N N . SER A 1 150 ? -13.842 9.968 11.669 1.00 91.88 150 SER A N 1
ATOM 1173 C CA . SER A 1 150 ? -14.619 10.769 12.621 1.00 91.88 150 SER A CA 1
ATOM 1174 C C . SER A 1 150 ? -15.630 11.692 11.925 1.00 91.88 150 SER A C 1
ATOM 1176 O O . SER A 1 150 ? -16.825 11.610 12.209 1.00 91.88 150 SER A O 1
ATOM 1178 N N . ASP A 1 151 ? -15.185 12.500 10.952 1.00 91.75 151 ASP A N 1
ATOM 1179 C CA . ASP A 1 151 ? -16.023 13.448 10.197 1.00 91.75 151 ASP A CA 1
ATOM 1180 C C . ASP A 1 151 ? -17.200 12.740 9.484 1.00 91.75 151 ASP A C 1
ATOM 1182 O O . ASP A 1 151 ? -18.269 13.327 9.310 1.00 91.75 151 ASP A O 1
ATOM 1186 N N . LEU A 1 152 ? -17.020 11.474 9.088 1.00 91.56 152 LEU A N 1
ATOM 1187 C CA . LEU A 1 152 ? -18.024 10.643 8.414 1.00 91.56 152 LEU A CA 1
ATOM 1188 C C . LEU A 1 152 ? -18.779 9.672 9.342 1.00 91.56 152 LEU A C 1
ATOM 1190 O O . LEU A 1 152 ? -19.698 8.999 8.881 1.00 91.56 152 LEU A O 1
ATOM 1194 N N . SER A 1 153 ? -18.425 9.588 10.630 1.00 92.19 153 SER A N 1
ATOM 1195 C CA . SER A 1 153 ? -18.973 8.606 11.590 1.00 92.19 153 SER A CA 1
ATOM 1196 C C . SER A 1 153 ? -18.851 7.138 11.137 1.00 92.19 153 SER A C 1
ATOM 1198 O O . SER A 1 153 ? -19.777 6.344 11.308 1.00 92.19 153 SER A O 1
ATOM 1200 N N . VAL A 1 154 ? -17.706 6.764 10.559 1.00 90.06 154 VAL A N 1
ATOM 1201 C CA . VAL A 1 154 ? -17.417 5.404 10.067 1.00 90.06 154 VAL A CA 1
ATOM 1202 C C . VAL A 1 154 ? -16.210 4.783 10.772 1.00 90.06 154 VAL A C 1
ATOM 1204 O O . VAL A 1 154 ? -15.371 5.479 11.340 1.00 90.06 154 VAL A O 1
ATOM 1207 N N . LEU A 1 155 ? -16.093 3.454 10.716 1.00 90.75 155 LEU A N 1
ATOM 1208 C CA . LEU A 1 155 ? -14.938 2.733 11.253 1.00 90.75 155 LEU A CA 1
ATOM 1209 C C . LEU A 1 155 ? -13.650 3.130 10.510 1.00 90.75 155 LEU A C 1
ATOM 1211 O O . LEU A 1 155 ? -13.586 2.989 9.289 1.00 90.75 155 LEU A O 1
ATOM 1215 N N . ASN A 1 156 ? -12.632 3.593 11.244 1.00 94.19 156 ASN A N 1
ATOM 1216 C CA . ASN A 1 156 ? -11.316 3.918 10.685 1.00 94.19 156 ASN A CA 1
ATOM 1217 C C . ASN A 1 156 ? -10.565 2.663 10.206 1.00 94.19 156 ASN A C 1
ATOM 1219 O O . ASN A 1 156 ? -10.741 1.580 10.759 1.00 94.19 156 ASN A O 1
ATOM 1223 N N . ALA A 1 157 ? -9.678 2.834 9.229 1.00 96.00 157 ALA A N 1
ATOM 1224 C CA . ALA A 1 157 ? -8.769 1.794 8.760 1.00 96.00 157 ALA A CA 1
ATOM 1225 C C . ALA A 1 157 ? -7.484 1.716 9.609 1.00 96.00 157 ALA A C 1
ATOM 1227 O O . ALA A 1 157 ? -7.085 2.692 10.249 1.00 96.00 157 ALA A O 1
ATOM 1228 N N . LEU A 1 158 ? -6.807 0.569 9.549 1.00 98.38 158 LEU A N 1
ATOM 1229 C CA . LEU A 1 158 ? -5.388 0.450 9.883 1.00 98.38 158 LEU A CA 1
ATOM 1230 C C . LEU A 1 158 ? -4.571 1.130 8.774 1.00 98.38 158 LEU A C 1
ATOM 1232 O O . LEU A 1 158 ? -4.817 0.870 7.595 1.00 98.38 158 LEU A O 1
ATOM 1236 N N . VAL A 1 159 ? -3.582 1.955 9.124 1.00 98.44 159 VAL A N 1
ATOM 1237 C CA . VAL A 1 159 ? -2.606 2.488 8.150 1.00 98.44 159 VAL A CA 1
ATOM 1238 C C . VAL A 1 159 ? -1.269 1.797 8.376 1.00 98.44 159 VAL A C 1
ATOM 1240 O O . VAL A 1 159 ? -0.684 1.936 9.446 1.00 98.44 159 VAL A O 1
ATOM 1243 N N . ILE A 1 160 ? -0.805 1.050 7.376 1.00 98.62 160 ILE A N 1
ATOM 1244 C CA . ILE A 1 160 ? 0.412 0.240 7.396 1.00 98.62 160 ILE A CA 1
ATOM 1245 C C . ILE A 1 160 ? 1.462 0.945 6.536 1.00 98.62 160 ILE A C 1
ATOM 1247 O O . ILE A 1 160 ? 1.468 0.805 5.317 1.00 98.62 160 ILE A O 1
ATOM 1251 N N . SER A 1 161 ? 2.335 1.717 7.175 1.00 97.31 161 SER A N 1
ATOM 1252 C CA . SER A 1 161 ? 3.565 2.246 6.581 1.00 97.31 161 SER A CA 1
ATOM 1253 C C . SER A 1 161 ? 4.476 1.099 6.176 1.00 97.31 161 SER A C 1
ATOM 1255 O O . SER A 1 161 ? 4.827 0.286 7.030 1.00 97.31 161 SER A O 1
ATOM 1257 N N . ILE A 1 162 ? 4.907 1.090 4.919 1.00 97.31 162 ILE A N 1
ATOM 1258 C CA . ILE A 1 162 ? 5.984 0.244 4.413 1.00 97.31 162 ILE A CA 1
ATOM 1259 C C . ILE A 1 162 ? 7.133 1.181 4.044 1.00 97.31 162 ILE A C 1
ATOM 1261 O O . ILE A 1 162 ? 7.025 1.918 3.060 1.00 97.31 162 ILE A O 1
ATOM 1265 N N . SER A 1 163 ? 8.199 1.177 4.845 1.00 89.88 163 SER A N 1
ATOM 1266 C CA . SER A 1 163 ? 9.457 1.826 4.461 1.00 89.88 163 SER A CA 1
ATOM 1267 C C . SER A 1 163 ? 10.093 1.093 3.279 1.00 89.88 163 SER A C 1
ATOM 1269 O O . SER A 1 163 ? 9.779 -0.074 3.032 1.00 89.88 163 SER A O 1
ATOM 1271 N N . TYR A 1 164 ? 11.003 1.729 2.545 1.00 82.06 164 TYR A N 1
ATOM 1272 C CA . TYR A 1 164 ? 11.778 1.012 1.521 1.00 82.06 164 TYR A CA 1
ATOM 1273 C C . TYR A 1 164 ? 12.728 -0.014 2.164 1.00 82.06 164 TYR A C 1
ATOM 1275 O O . TYR A 1 164 ? 13.173 0.173 3.296 1.00 82.06 164 TYR A O 1
ATOM 1283 N N . GLY A 1 165 ? 13.044 -1.092 1.438 1.00 75.50 165 GLY A N 1
ATOM 1284 C CA . GLY A 1 165 ? 13.977 -2.119 1.902 1.00 75.50 165 GLY A CA 1
ATOM 1285 C C . GLY A 1 165 ? 15.427 -1.689 1.686 1.00 75.50 165 GLY A C 1
ATOM 1286 O O . GLY A 1 165 ? 15.970 -0.858 2.408 1.00 75.50 165 GLY A O 1
ATOM 1287 N N . ASN A 1 166 ? 16.068 -2.250 0.657 1.00 75.00 166 ASN A N 1
ATOM 1288 C CA . ASN A 1 166 ? 17.438 -1.871 0.288 1.00 75.00 166 ASN A CA 1
ATOM 1289 C C . ASN A 1 166 ? 17.483 -0.669 -0.672 1.00 75.00 166 ASN A C 1
ATOM 1291 O O . ASN A 1 166 ? 18.365 0.178 -0.554 1.00 75.00 166 ASN A O 1
ATOM 1295 N N . ASP A 1 167 ? 16.553 -0.603 -1.630 1.00 89.06 167 ASP A N 1
ATOM 1296 C CA . ASP A 1 167 ? 16.432 0.500 -2.584 1.00 89.06 167 ASP A CA 1
ATOM 1297 C C . ASP A 1 167 ? 14.974 0.668 -3.031 1.00 89.06 167 ASP A C 1
ATOM 1299 O O . ASP A 1 167 ? 14.382 -0.215 -3.653 1.00 89.06 167 ASP A O 1
ATOM 1303 N N . ARG A 1 168 ? 14.431 1.857 -2.759 1.00 92.62 168 ARG A N 1
ATOM 1304 C CA . ARG A 1 168 ? 13.102 2.306 -3.180 1.00 92.62 168 ARG A CA 1
ATOM 1305 C C . ARG A 1 168 ? 12.872 2.170 -4.682 1.00 92.62 168 ARG A C 1
ATOM 1307 O O . ARG A 1 168 ? 11.768 1.827 -5.099 1.00 92.62 168 ARG A O 1
ATOM 1314 N N . VAL A 1 169 ? 13.863 2.517 -5.506 1.00 94.06 169 VAL A N 1
ATOM 1315 C CA . VAL A 1 169 ? 13.657 2.578 -6.957 1.00 94.06 169 VAL A CA 1
ATOM 1316 C C . VAL A 1 169 ? 13.637 1.174 -7.540 1.00 94.06 169 VAL A C 1
ATOM 1318 O O . VAL A 1 169 ? 12.727 0.855 -8.304 1.00 94.06 169 VAL A O 1
ATOM 1321 N N . ASN A 1 170 ? 14.548 0.297 -7.117 1.00 94.06 170 ASN A N 1
ATOM 1322 C CA . ASN A 1 170 ? 14.455 -1.130 -7.398 1.00 94.06 170 ASN A CA 1
ATOM 1323 C C . ASN A 1 170 ? 13.106 -1.722 -6.953 1.00 94.06 170 ASN A C 1
ATOM 1325 O O . ASN A 1 170 ? 12.407 -2.301 -7.781 1.00 94.06 170 ASN A O 1
ATOM 1329 N N . ASP A 1 171 ? 12.709 -1.538 -5.689 1.00 95.44 171 ASP A N 1
ATOM 1330 C CA . ASP A 1 171 ? 11.492 -2.146 -5.128 1.00 95.44 171 ASP A CA 1
ATOM 1331 C C . ASP A 1 171 ? 10.209 -1.718 -5.862 1.00 95.44 171 ASP A C 1
ATOM 1333 O O . ASP A 1 171 ? 9.240 -2.472 -5.902 1.00 95.44 171 ASP A O 1
ATOM 1337 N N . TYR A 1 172 ? 10.181 -0.521 -6.459 1.00 96.44 172 TYR A N 1
ATOM 1338 C CA . TYR A 1 172 ? 8.979 0.033 -7.092 1.00 96.44 172 TYR A CA 1
ATOM 1339 C C . TYR A 1 172 ? 8.976 -0.012 -8.631 1.00 96.44 172 TYR A C 1
ATOM 1341 O O . TYR A 1 172 ? 7.975 0.368 -9.246 1.00 96.44 172 TYR A O 1
ATOM 1349 N N . THR A 1 173 ? 10.055 -0.468 -9.278 1.00 97.06 173 THR A N 1
ATOM 1350 C CA . THR A 1 173 ? 10.149 -0.512 -10.750 1.00 97.06 173 THR A CA 1
ATOM 1351 C C . THR A 1 173 ? 9.849 -1.908 -11.321 1.00 97.06 173 THR A C 1
ATOM 1353 O O . THR A 1 173 ? 10.370 -2.904 -10.818 1.00 97.06 173 THR A O 1
ATOM 1356 N N . PRO A 1 174 ? 9.010 -2.023 -12.374 1.00 96.88 174 PRO A N 1
ATOM 1357 C CA . PRO A 1 174 ? 8.526 -3.309 -12.904 1.00 96.88 174 PRO A CA 1
ATOM 1358 C C . PRO A 1 174 ? 9.493 -4.018 -13.864 1.00 96.88 174 PRO A C 1
ATOM 1360 O O . PRO A 1 174 ? 9.284 -5.179 -14.210 1.00 96.88 174 PRO A O 1
ATOM 1363 N N . SER A 1 175 ? 10.521 -3.317 -14.334 1.00 96.62 175 SER A N 1
ATOM 1364 C CA . SER A 1 175 ? 11.517 -3.793 -15.296 1.00 96.62 175 SER A CA 1
ATOM 1365 C C . SER A 1 175 ? 12.833 -3.046 -15.095 1.00 96.62 175 SER A C 1
ATOM 1367 O O . SER A 1 175 ? 12.864 -1.991 -14.455 1.00 96.62 175 SER A O 1
ATOM 1369 N N . LYS A 1 176 ? 13.923 -3.573 -15.662 1.00 96.44 176 LYS A N 1
ATOM 1370 C CA . LYS A 1 176 ? 15.216 -2.887 -15.692 1.00 96.44 176 LYS A CA 1
ATOM 1371 C C . LYS A 1 176 ? 15.227 -1.819 -16.789 1.00 96.44 176 LYS A C 1
ATOM 1373 O O . LYS A 1 176 ? 15.131 -2.159 -17.967 1.00 96.44 176 LYS A O 1
ATOM 1378 N N . ALA A 1 177 ? 15.410 -0.559 -16.409 1.00 93.56 177 ALA A N 1
ATOM 1379 C CA . ALA A 1 177 ? 15.535 0.579 -17.321 1.00 93.56 177 ALA A CA 1
ATOM 1380 C C . ALA A 1 177 ? 16.643 1.543 -16.851 1.00 93.56 177 ALA A C 1
ATOM 1382 O O . ALA A 1 177 ? 17.538 1.155 -16.106 1.00 93.56 177 ALA A O 1
ATOM 1383 N N . SER A 1 178 ? 16.627 2.799 -17.308 1.00 85.75 178 SER A N 1
ATOM 1384 C CA . SER A 1 178 ? 17.665 3.794 -16.989 1.00 85.75 178 SER A CA 1
ATOM 1385 C C . SER A 1 178 ? 17.717 4.227 -15.521 1.00 85.75 178 SER A C 1
ATOM 1387 O O . SER A 1 178 ? 18.728 4.782 -15.101 1.00 85.75 178 SER A O 1
ATOM 1389 N N . GLU A 1 179 ? 16.640 4.018 -14.764 1.00 83.88 179 GLU A N 1
ATOM 1390 C CA . GLU A 1 179 ? 16.482 4.547 -13.402 1.00 83.88 179 GLU A CA 1
ATOM 1391 C C . GLU A 1 179 ? 16.311 3.462 -12.334 1.00 83.88 179 GLU A C 1
ATOM 1393 O O . GLU A 1 179 ? 16.513 3.754 -11.162 1.00 83.88 179 GLU A O 1
ATOM 1398 N N . GLY A 1 180 ? 15.952 2.231 -12.712 1.00 89.00 180 GLY A N 1
ATOM 1399 C CA . GLY A 1 180 ? 15.665 1.144 -11.778 1.00 89.00 180 GLY A CA 1
ATOM 1400 C C . GLY A 1 180 ? 15.954 -0.235 -12.364 1.00 89.00 180 GLY A C 1
ATOM 1401 O O . GLY A 1 180 ? 16.043 -0.407 -13.581 1.00 89.00 180 GLY A O 1
ATOM 1402 N N . ASP A 1 181 ? 16.118 -1.216 -11.477 1.00 92.56 181 ASP A N 1
ATOM 1403 C CA . ASP A 1 181 ? 16.606 -2.559 -11.810 1.00 92.56 181 ASP A CA 1
ATOM 1404 C C . ASP A 1 181 ? 15.513 -3.633 -11.967 1.00 92.56 181 ASP A C 1
ATOM 1406 O O . ASP A 1 181 ? 15.817 -4.735 -12.429 1.00 92.56 181 ASP A O 1
ATOM 1410 N N . GLY A 1 182 ? 14.242 -3.311 -11.689 1.00 94.44 182 GLY A N 1
ATOM 1411 C CA . GLY A 1 182 ? 13.111 -4.220 -11.921 1.00 94.44 182 GLY A CA 1
ATOM 1412 C C . GLY A 1 182 ? 12.736 -5.114 -10.735 1.00 94.44 182 GLY A C 1
ATOM 1413 O O . GLY A 1 182 ? 12.421 -6.288 -10.928 1.00 94.44 182 GLY A O 1
ATOM 1414 N N . GLY A 1 183 ? 12.787 -4.594 -9.507 1.00 96.12 183 GLY A N 1
ATOM 1415 C CA . GLY A 1 183 ? 12.534 -5.345 -8.274 1.00 96.12 183 GLY A CA 1
ATOM 1416 C C . GLY A 1 183 ? 11.064 -5.515 -7.870 1.00 96.12 183 GLY A C 1
ATOM 1417 O O . GLY A 1 183 ? 10.802 -6.244 -6.909 1.00 96.12 183 GLY A O 1
ATOM 1418 N N . ALA A 1 184 ? 10.106 -4.903 -8.579 1.00 97.31 184 ALA A N 1
ATOM 1419 C CA . ALA A 1 184 ? 8.698 -4.870 -8.164 1.00 97.31 184 ALA A CA 1
ATOM 1420 C C . ALA A 1 184 ? 8.054 -6.249 -7.949 1.00 97.31 184 ALA A C 1
ATOM 1422 O O . ALA A 1 184 ? 7.248 -6.391 -7.035 1.00 97.31 184 ALA A O 1
ATOM 1423 N N . GLU A 1 185 ? 8.407 -7.281 -8.723 1.00 97.94 185 GLU A N 1
ATOM 1424 C CA . GLU A 1 185 ? 7.872 -8.633 -8.484 1.00 97.94 185 GLU A CA 1
ATOM 1425 C C . GLU A 1 185 ? 8.273 -9.151 -7.096 1.00 97.94 185 GLU A C 1
ATOM 1427 O O . GLU A 1 185 ? 7.433 -9.629 -6.338 1.00 97.94 185 GLU A O 1
ATOM 1432 N N . ASN A 1 186 ? 9.539 -8.980 -6.706 1.00 97.44 186 ASN A N 1
ATOM 1433 C CA . ASN A 1 186 ? 10.008 -9.421 -5.395 1.00 97.44 186 ASN A CA 1
ATOM 1434 C C . ASN A 1 186 ? 9.369 -8.607 -4.262 1.00 97.44 186 ASN A C 1
ATOM 1436 O O . ASN A 1 186 ? 9.005 -9.178 -3.234 1.00 97.44 186 ASN A O 1
ATOM 1440 N N . PHE A 1 187 ? 9.192 -7.297 -4.444 1.00 97.81 187 PHE A N 1
ATOM 1441 C CA . PHE A 1 187 ? 8.524 -6.456 -3.451 1.00 97.81 187 PHE A CA 1
ATOM 1442 C C . PHE A 1 187 ? 7.022 -6.785 -3.327 1.00 97.81 187 PHE A C 1
ATOM 1444 O O . PHE A 1 187 ? 6.496 -6.867 -2.218 1.00 97.81 187 PHE A O 1
ATOM 1451 N N . ALA A 1 188 ? 6.340 -7.094 -4.435 1.00 98.25 188 ALA A N 1
ATOM 1452 C CA . ALA A 1 188 ?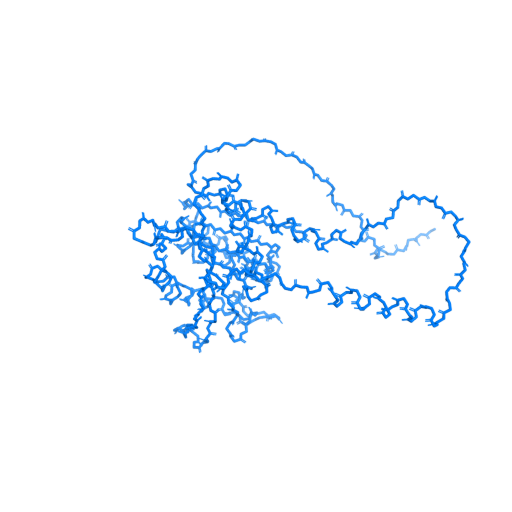 4.966 -7.598 -4.417 1.00 98.25 188 ALA A CA 1
ATOM 1453 C C . ALA A 1 188 ? 4.859 -8.956 -3.703 1.00 98.25 188 ALA A C 1
ATOM 1455 O O . ALA A 1 188 ? 3.978 -9.133 -2.862 1.00 98.25 188 ALA A O 1
ATOM 1456 N N . LEU A 1 189 ? 5.787 -9.884 -3.962 1.00 98.25 189 LEU A N 1
ATOM 1457 C CA . LEU A 1 189 ? 5.854 -11.174 -3.270 1.00 98.25 189 LEU A CA 1
ATOM 1458 C C . LEU A 1 189 ? 6.131 -11.023 -1.767 1.00 98.25 189 LEU A C 1
ATOM 1460 O O . LEU A 1 189 ? 5.529 -11.753 -0.983 1.00 98.25 189 LEU A O 1
ATOM 1464 N N . PHE A 1 190 ? 6.963 -10.062 -1.353 1.00 98.06 190 PHE A N 1
ATOM 1465 C CA . PHE A 1 190 ? 7.138 -9.706 0.061 1.00 98.06 190 PHE A CA 1
ATOM 1466 C C . PHE A 1 190 ? 5.808 -9.252 0.679 1.00 98.06 190 PHE A C 1
ATOM 1468 O O . PHE A 1 190 ? 5.380 -9.784 1.707 1.00 98.06 190 PHE A O 1
ATOM 1475 N N . ILE A 1 191 ? 5.108 -8.309 0.034 1.00 98.38 191 ILE A N 1
ATOM 1476 C CA . ILE A 1 191 ? 3.838 -7.808 0.570 1.00 98.38 191 ILE A CA 1
ATOM 1477 C C . ILE A 1 191 ? 2.805 -8.940 0.669 1.00 98.38 191 ILE A C 1
ATOM 1479 O O . ILE A 1 191 ? 2.130 -9.072 1.688 1.00 98.38 191 ILE A O 1
ATOM 1483 N N . LYS A 1 192 ? 2.710 -9.780 -0.365 1.00 98.56 192 LYS A N 1
ATOM 1484 C CA . LYS A 1 192 ? 1.763 -10.896 -0.465 1.00 98.56 192 LYS A CA 1
ATOM 1485 C C . LYS A 1 192 ? 2.020 -12.009 0.552 1.00 98.56 192 LYS A C 1
ATOM 1487 O O . LYS A 1 192 ? 1.075 -12.481 1.179 1.00 98.56 192 LYS A O 1
ATOM 1492 N N . ASN A 1 193 ? 3.269 -12.459 0.671 1.00 98.38 193 ASN A N 1
ATOM 1493 C CA . ASN A 1 193 ? 3.613 -13.690 1.385 1.00 98.38 193 ASN A CA 1
ATOM 1494 C C . ASN A 1 193 ? 4.062 -13.436 2.828 1.00 98.38 193 ASN A C 1
ATOM 1496 O O . ASN A 1 193 ? 3.825 -14.287 3.683 1.00 98.38 193 ASN A O 1
ATOM 1500 N N . ASP A 1 194 ? 4.673 -12.280 3.103 1.00 98.25 194 ASP A N 1
ATOM 1501 C CA . ASP A 1 194 ? 5.245 -11.970 4.414 1.00 98.25 194 ASP A CA 1
ATOM 1502 C C . ASP A 1 194 ? 4.412 -10.905 5.158 1.00 98.25 194 ASP A C 1
ATOM 1504 O O . ASP A 1 194 ? 4.028 -11.111 6.311 1.00 98.25 194 ASP A O 1
ATOM 1508 N N . LEU A 1 195 ? 4.088 -9.772 4.514 1.00 98.50 195 LEU A N 1
ATOM 1509 C CA . LEU A 1 195 ? 3.440 -8.636 5.192 1.00 98.50 195 LEU A CA 1
ATOM 1510 C C . LEU A 1 195 ? 1.930 -8.815 5.406 1.00 98.50 195 LEU A C 1
ATOM 1512 O O . LEU A 1 195 ? 1.468 -8.675 6.538 1.00 98.50 195 LEU A O 1
ATOM 1516 N N . ILE A 1 196 ? 1.152 -9.100 4.354 1.00 98.69 196 ILE A N 1
ATOM 1517 C CA . ILE A 1 196 ? -0.314 -9.240 4.444 1.00 98.69 196 ILE A CA 1
ATOM 1518 C C . ILE A 1 196 ? -0.707 -10.296 5.498 1.00 98.69 196 ILE A C 1
ATOM 1520 O O . ILE A 1 196 ? -1.485 -9.952 6.392 1.00 98.69 196 ILE A O 1
ATOM 1524 N N . PRO A 1 197 ? -0.138 -11.523 5.505 1.00 98.38 197 PRO A N 1
ATOM 1525 C CA . PRO A 1 197 ? -0.464 -12.524 6.521 1.00 98.38 197 PRO A CA 1
ATOM 1526 C C . PRO A 1 197 ? -0.103 -12.073 7.939 1.00 98.38 197 PRO A C 1
ATOM 1528 O O . PRO A 1 197 ? -0.818 -12.391 8.889 1.00 98.38 197 PRO A O 1
ATOM 1531 N N . ARG A 1 198 ? 0.979 -11.297 8.097 1.00 98.38 198 ARG A N 1
ATOM 1532 C CA . ARG A 1 198 ? 1.391 -10.764 9.399 1.00 98.38 198 ARG A CA 1
ATOM 1533 C C . ARG A 1 198 ? 0.427 -9.699 9.922 1.00 98.38 198 ARG A C 1
ATOM 1535 O O . ARG A 1 198 ? 0.094 -9.715 11.104 1.00 98.38 198 ARG A O 1
ATOM 1542 N N . ILE A 1 199 ? -0.044 -8.804 9.053 1.00 98.69 199 ILE A N 1
ATOM 1543 C CA . ILE A 1 199 ? -1.048 -7.791 9.405 1.00 98.69 199 ILE A CA 1
ATOM 1544 C C . ILE A 1 199 ? -2.389 -8.452 9.762 1.00 98.69 199 ILE A C 1
ATOM 1546 O O . ILE A 1 199 ? -3.023 -8.072 10.744 1.00 98.69 199 ILE A O 1
ATOM 1550 N N . GLU A 1 200 ? -2.799 -9.478 9.018 1.00 98.25 200 GLU A N 1
ATOM 1551 C CA . GLU A 1 200 ? -4.050 -10.209 9.260 1.00 98.25 200 GLU A CA 1
ATOM 1552 C C . GLU A 1 200 ? -4.032 -11.040 10.547 1.00 98.25 200 GLU A C 1
ATOM 1554 O O . GLU A 1 200 ? -5.025 -11.045 11.274 1.00 98.25 200 GLU A O 1
ATOM 1559 N N . SER A 1 201 ? -2.895 -11.662 10.871 1.00 97.56 201 SER A N 1
ATOM 1560 C CA . SER A 1 201 ? -2.667 -12.366 12.140 1.00 97.56 201 SER A CA 1
ATOM 1561 C C . SER A 1 201 ? -2.717 -11.429 13.352 1.00 97.56 201 SER A C 1
ATOM 1563 O O . SER A 1 201 ? -3.453 -11.677 14.307 1.00 97.56 201 SER A O 1
ATOM 1565 N N . ASP A 1 202 ? -1.927 -10.352 13.332 1.00 98.12 202 ASP A N 1
ATOM 1566 C CA . ASP A 1 202 ? -1.590 -9.616 14.557 1.00 98.12 202 ASP A CA 1
ATOM 1567 C C . ASP A 1 202 ? -2.524 -8.422 14.838 1.00 98.12 202 ASP A C 1
ATOM 1569 O O . ASP A 1 202 ? -2.560 -7.924 15.966 1.00 98.12 202 ASP A O 1
ATOM 1573 N N . PHE A 1 203 ? -3.269 -7.940 13.832 1.00 98.00 203 PHE A N 1
ATOM 1574 C CA . PHE A 1 203 ? -4.001 -6.664 13.903 1.00 98.00 203 PHE A CA 1
ATOM 1575 C C . PHE A 1 203 ? -5.512 -6.758 13.645 1.00 98.00 203 PHE A C 1
ATOM 1577 O O . PHE A 1 203 ? -6.162 -5.732 13.436 1.00 98.00 203 PHE A O 1
ATOM 1584 N N . ALA A 1 204 ? -6.081 -7.970 13.639 1.00 97.06 204 ALA A N 1
ATOM 1585 C CA . ALA A 1 204 ? -7.486 -8.210 13.289 1.00 97.06 204 ALA A CA 1
ATOM 1586 C C . ALA A 1 204 ? -7.893 -7.512 11.972 1.00 97.06 204 ALA A C 1
ATOM 1588 O O . ALA A 1 204 ? -8.972 -6.925 11.854 1.00 97.06 204 ALA A O 1
ATOM 1589 N N . ALA A 1 205 ? -7.012 -7.533 10.969 1.00 97.94 205 ALA A N 1
ATOM 1590 C CA . ALA A 1 205 ? -7.346 -6.983 9.664 1.00 97.94 205 ALA A CA 1
ATOM 1591 C C . ALA A 1 205 ? -8.403 -7.852 8.960 1.00 97.94 205 ALA A C 1
ATOM 1593 O O . ALA A 1 205 ? -8.425 -9.078 9.088 1.00 97.94 205 ALA A O 1
ATOM 1594 N N . ASP A 1 206 ? -9.295 -7.206 8.213 1.00 97.62 206 ASP A N 1
ATOM 1595 C CA . ASP A 1 206 ? -10.245 -7.882 7.330 1.00 97.62 206 ASP A CA 1
ATOM 1596 C C . ASP A 1 206 ? -9.462 -8.546 6.187 1.00 97.62 206 ASP A C 1
ATOM 1598 O O . ASP A 1 206 ? -8.773 -7.870 5.426 1.00 97.62 206 ASP A O 1
ATOM 1602 N N . THR A 1 207 ? -9.573 -9.869 6.061 1.00 97.62 207 THR A N 1
ATOM 1603 C CA . THR A 1 207 ? -8.779 -10.679 5.120 1.00 97.62 207 THR A CA 1
ATOM 1604 C C . THR A 1 207 ? -9.316 -10.677 3.685 1.00 97.62 207 THR A C 1
ATOM 1606 O O . THR A 1 207 ? -8.764 -11.326 2.790 1.00 97.62 207 THR A O 1
ATOM 1609 N N . SER A 1 208 ? -10.418 -9.969 3.422 1.00 96.81 208 SER A N 1
ATOM 1610 C CA . SER A 1 208 ? -10.988 -9.879 2.086 1.00 96.81 208 SER A CA 1
ATOM 1611 C C . SER A 1 208 ? -10.180 -8.920 1.213 1.00 96.81 208 SER A C 1
ATOM 1613 O O . SER A 1 208 ? -9.864 -7.800 1.597 1.00 96.81 208 SER A O 1
ATOM 1615 N N . ARG A 1 209 ? -9.934 -9.300 -0.045 1.00 95.31 209 ARG A N 1
ATOM 1616 C CA . ARG A 1 209 ? -9.301 -8.425 -1.050 1.00 95.31 209 ARG A CA 1
ATOM 1617 C C . ARG A 1 209 ? -9.882 -6.998 -1.046 1.00 95.31 209 ARG A C 1
ATOM 1619 O O . ARG A 1 209 ? -9.140 -6.028 -1.139 1.00 95.31 209 ARG A O 1
ATOM 1626 N N . ARG A 1 210 ? -11.210 -6.863 -0.915 1.00 95.62 210 ARG A N 1
ATOM 1627 C CA . ARG A 1 210 ? -11.934 -5.576 -0.969 1.00 95.62 210 ARG A CA 1
ATOM 1628 C C . ARG A 1 210 ? -11.678 -4.649 0.226 1.00 95.62 210 ARG A C 1
ATOM 1630 O O . ARG A 1 210 ? -11.940 -3.456 0.090 1.00 95.62 210 ARG A O 1
ATOM 1637 N N . SER A 1 211 ? -11.180 -5.152 1.354 1.00 95.75 211 SER A N 1
ATOM 1638 C CA . SER A 1 211 ? -10.803 -4.334 2.517 1.00 95.75 211 SER A CA 1
ATOM 1639 C C . SER A 1 211 ? -9.413 -3.697 2.367 1.00 95.75 211 SER A C 1
ATOM 1641 O O . SER A 1 211 ? -9.111 -2.703 3.033 1.00 95.75 211 SER A O 1
ATOM 1643 N N . ARG A 1 212 ? -8.570 -4.264 1.488 1.00 98.38 212 ARG A N 1
ATOM 1644 C CA . ARG A 1 212 ? -7.184 -3.844 1.290 1.00 98.38 212 ARG A CA 1
ATOM 1645 C C . ARG A 1 212 ? -7.091 -2.714 0.265 1.00 98.38 212 ARG A C 1
ATOM 1647 O O . ARG A 1 212 ? -7.624 -2.805 -0.847 1.00 98.38 212 ARG A O 1
ATOM 1654 N N . VAL A 1 213 ? -6.395 -1.651 0.653 1.00 98.50 213 VAL A N 1
ATOM 1655 C CA . VAL A 1 213 ? -6.045 -0.487 -0.165 1.00 98.50 213 VAL A CA 1
ATOM 1656 C C . VAL A 1 213 ? -4.525 -0.421 -0.276 1.00 98.50 213 VAL A C 1
ATOM 1658 O O . VAL A 1 213 ? -3.855 -0.550 0.744 1.00 98.50 213 VAL A O 1
ATOM 1661 N N . ILE A 1 214 ? -3.982 -0.164 -1.466 1.00 98.50 214 ILE A N 1
ATOM 1662 C CA . ILE A 1 214 ? -2.583 0.259 -1.637 1.00 98.50 214 ILE A CA 1
ATOM 1663 C C . ILE A 1 214 ? -2.527 1.726 -2.083 1.00 98.50 214 ILE A C 1
ATOM 1665 O O . ILE A 1 214 ? -3.294 2.147 -2.953 1.00 98.50 214 ILE A O 1
ATOM 1669 N N . LEU A 1 215 ? -1.646 2.515 -1.464 1.00 97.50 215 LEU A N 1
ATOM 1670 C CA . LEU A 1 215 ? -1.474 3.949 -1.708 1.00 97.50 215 LEU A CA 1
ATOM 1671 C C . LEU A 1 215 ? 0.001 4.241 -1.992 1.00 97.50 215 LEU A C 1
ATOM 1673 O O . LEU A 1 215 ? 0.854 3.928 -1.165 1.00 97.50 215 LEU A O 1
ATOM 1677 N N . GLY A 1 216 ? 0.296 4.879 -3.127 1.00 95.31 216 GLY A N 1
ATOM 1678 C CA . GLY A 1 216 ? 1.653 5.325 -3.445 1.00 95.31 216 GLY A CA 1
ATOM 1679 C C . GLY A 1 216 ? 1.725 6.563 -4.332 1.00 95.31 216 GLY A C 1
ATOM 1680 O O . GLY A 1 216 ? 0.778 6.894 -5.050 1.00 95.31 216 GLY A O 1
ATOM 1681 N N . HIS A 1 217 ? 2.880 7.234 -4.292 1.00 94.31 217 HIS A N 1
ATOM 1682 C CA . HIS A 1 217 ? 3.165 8.454 -5.047 1.00 94.31 217 HIS A CA 1
ATOM 1683 C C . HIS A 1 217 ? 4.396 8.302 -5.962 1.00 94.31 217 HIS A C 1
ATOM 1685 O O . HIS A 1 217 ? 5.383 7.668 -5.586 1.00 94.31 217 HIS A O 1
ATOM 1691 N N . SER A 1 218 ? 4.370 8.881 -7.170 1.00 94.12 218 SER A N 1
ATOM 1692 C CA . SER A 1 218 ? 5.465 8.776 -8.155 1.00 94.12 218 SER A CA 1
ATOM 1693 C C . SER A 1 218 ? 5.815 7.306 -8.454 1.00 94.12 218 SER A C 1
ATOM 1695 O O . SER A 1 218 ? 4.946 6.580 -8.941 1.00 94.12 218 SER A O 1
ATOM 1697 N N . PHE A 1 219 ? 7.022 6.818 -8.133 1.00 95.88 219 PHE A N 1
ATOM 1698 C CA . PHE A 1 219 ? 7.341 5.387 -8.235 1.00 95.88 219 PHE A CA 1
ATOM 1699 C C . PHE A 1 219 ? 6.481 4.507 -7.313 1.00 95.88 219 PHE A C 1
ATOM 1701 O O . PHE A 1 219 ? 6.090 3.428 -7.730 1.00 95.88 219 PHE A O 1
ATOM 1708 N N . GLY A 1 220 ? 6.056 4.968 -6.133 1.00 96.12 220 GLY A N 1
ATOM 1709 C CA . GLY A 1 220 ? 5.055 4.236 -5.345 1.00 96.12 220 GLY A CA 1
ATOM 1710 C C . GLY A 1 220 ? 3.712 4.141 -6.083 1.00 96.12 220 GLY A C 1
ATOM 1711 O O . GLY A 1 220 ? 3.017 3.133 -6.009 1.00 96.12 220 GLY A O 1
ATOM 1712 N N . GLY A 1 221 ? 3.358 5.163 -6.869 1.00 96.44 221 GLY A N 1
ATOM 1713 C CA . GLY A 1 221 ? 2.193 5.128 -7.756 1.00 96.44 221 GLY A CA 1
ATOM 1714 C C . GLY A 1 221 ? 2.379 4.168 -8.939 1.00 96.44 221 GLY A C 1
ATOM 1715 O O . GLY A 1 221 ? 1.429 3.488 -9.323 1.00 96.44 221 GLY A O 1
ATOM 1716 N N . LEU A 1 222 ? 3.598 4.076 -9.484 1.00 97.88 222 LEU A N 1
ATOM 1717 C CA . LEU A 1 222 ? 3.991 3.083 -10.492 1.00 97.88 222 LEU A CA 1
ATOM 1718 C C . LEU A 1 222 ? 3.879 1.656 -9.932 1.00 97.88 222 LEU A C 1
ATOM 1720 O O . LEU A 1 222 ? 3.268 0.802 -10.568 1.00 97.88 222 LEU A O 1
ATOM 1724 N N . PHE A 1 223 ? 4.373 1.413 -8.716 1.00 98.38 223 PHE A N 1
ATOM 1725 C CA . PHE A 1 223 ? 4.227 0.126 -8.043 1.00 98.38 223 PHE A CA 1
ATOM 1726 C C . PHE A 1 223 ? 2.765 -0.202 -7.715 1.00 98.38 223 PHE A C 1
ATOM 1728 O O . PHE A 1 223 ? 2.326 -1.327 -7.925 1.00 98.38 223 PHE A O 1
ATOM 1735 N N . ALA A 1 224 ? 1.962 0.771 -7.276 1.00 98.19 224 ALA A N 1
ATOM 1736 C CA . ALA A 1 224 ? 0.526 0.567 -7.087 1.00 98.19 224 ALA A CA 1
ATOM 1737 C C . ALA A 1 224 ? -0.183 0.203 -8.410 1.00 98.19 224 ALA A C 1
ATOM 1739 O O . ALA A 1 224 ? -1.085 -0.636 -8.408 1.00 98.19 224 ALA A O 1
ATOM 1740 N N . ALA A 1 225 ? 0.251 0.766 -9.547 1.00 98.06 225 ALA A N 1
ATOM 1741 C CA . ALA A 1 225 ? -0.202 0.343 -10.873 1.00 98.06 225 ALA A CA 1
ATOM 1742 C C . ALA A 1 225 ? 0.264 -1.083 -11.220 1.00 98.06 225 ALA A C 1
ATOM 1744 O O . ALA A 1 225 ? -0.523 -1.857 -11.757 1.00 98.06 225 ALA A O 1
ATOM 1745 N N . TYR A 1 226 ? 1.491 -1.463 -10.860 1.00 98.44 226 TYR A N 1
ATOM 1746 C CA . TYR A 1 226 ? 2.005 -2.827 -11.024 1.00 98.44 226 TYR A CA 1
ATOM 1747 C C . TYR A 1 226 ? 1.237 -3.855 -10.184 1.00 98.44 226 TYR A C 1
ATOM 1749 O O . TYR A 1 226 ? 0.817 -4.893 -10.693 1.00 98.44 226 TYR A O 1
ATOM 1757 N N . ALA A 1 227 ? 0.945 -3.542 -8.923 1.00 98.25 227 ALA A N 1
ATOM 1758 C CA . ALA A 1 227 ? 0.084 -4.354 -8.072 1.00 98.25 227 ALA A CA 1
ATOM 1759 C C . ALA A 1 227 ? -1.353 -4.452 -8.626 1.00 98.25 227 ALA A C 1
ATOM 1761 O O . ALA A 1 227 ? -2.018 -5.470 -8.443 1.00 98.25 227 ALA A O 1
ATOM 1762 N N . PHE A 1 228 ? -1.843 -3.427 -9.330 1.00 97.31 228 PHE A N 1
ATOM 1763 C CA . PHE A 1 228 ? -3.133 -3.478 -10.024 1.00 97.31 228 PHE A CA 1
ATOM 1764 C C . PHE A 1 228 ? -3.109 -4.376 -11.267 1.00 97.31 228 PHE A C 1
ATOM 1766 O O . PHE A 1 228 ? -4.085 -5.090 -11.504 1.00 97.31 228 PHE A O 1
ATOM 1773 N N . THR A 1 229 ? -2.034 -4.363 -12.061 1.00 96.56 229 THR A N 1
ATOM 1774 C CA . THR A 1 229 ? -1.951 -5.137 -13.310 1.00 96.56 229 THR A CA 1
ATOM 1775 C C . THR A 1 229 ? -1.521 -6.583 -13.091 1.00 96.56 229 THR A C 1
ATOM 1777 O O . THR A 1 229 ? -2.151 -7.482 -13.642 1.00 96.56 229 THR A O 1
ATOM 1780 N N . ASN A 1 230 ? -0.495 -6.821 -12.274 1.00 97.62 230 ASN A N 1
ATOM 1781 C CA . ASN A 1 230 ? 0.168 -8.119 -12.134 1.00 97.62 230 ASN A CA 1
ATOM 1782 C C . ASN A 1 230 ? -0.289 -8.892 -10.884 1.00 97.62 230 ASN A C 1
ATOM 1784 O O . ASN A 1 230 ? -0.438 -10.109 -10.941 1.00 97.62 230 ASN A O 1
ATOM 1788 N N . HIS A 1 231 ? -0.587 -8.195 -9.780 1.00 97.31 231 HIS A N 1
ATOM 1789 C CA . HIS A 1 231 ? -1.000 -8.796 -8.496 1.00 97.31 231 HIS A CA 1
ATOM 1790 C C . HIS A 1 231 ? -2.435 -8.417 -8.112 1.00 97.31 231 HIS A C 1
ATOM 1792 O O . HIS A 1 231 ? -2.761 -8.155 -6.952 1.00 97.31 231 HIS A O 1
ATOM 1798 N N . ASN A 1 232 ? -3.324 -8.391 -9.112 1.00 96.12 232 ASN A N 1
ATOM 1799 C CA . ASN A 1 232 ? -4.691 -7.885 -8.967 1.00 96.12 232 ASN A CA 1
ATOM 1800 C C . ASN A 1 232 ? -5.516 -8.616 -7.891 1.00 96.12 232 ASN A C 1
ATOM 1802 O O . ASN A 1 232 ? -6.481 -8.053 -7.384 1.00 96.12 232 ASN A O 1
ATOM 1806 N N . SER A 1 233 ? -5.150 -9.849 -7.523 1.00 95.69 233 SER A N 1
ATOM 1807 C CA . SER A 1 233 ? -5.781 -10.637 -6.455 1.00 95.69 233 SER A CA 1
ATOM 1808 C C . SER A 1 233 ? -5.599 -10.061 -5.049 1.00 95.69 233 SER A C 1
ATOM 1810 O O . SER A 1 233 ? -6.393 -10.374 -4.161 1.00 95.69 233 SER A O 1
ATOM 1812 N N . ASP A 1 234 ? -4.570 -9.243 -4.832 1.00 97.06 234 ASP A N 1
ATOM 1813 C CA . ASP A 1 234 ? -4.057 -8.992 -3.484 1.00 97.06 234 ASP A CA 1
ATOM 1814 C C . ASP A 1 234 ? -4.697 -7.748 -2.853 1.00 97.06 234 ASP A C 1
ATOM 1816 O O . ASP A 1 234 ? -4.963 -7.732 -1.649 1.00 97.06 234 ASP A O 1
ATOM 1820 N N . PHE A 1 235 ? -5.066 -6.760 -3.675 1.00 97.62 235 PHE A N 1
ATOM 1821 C CA . PHE A 1 235 ? -5.750 -5.532 -3.262 1.00 97.62 235 PHE A CA 1
ATOM 1822 C C . PHE A 1 235 ? -7.054 -5.333 -4.030 1.00 97.62 235 PHE A C 1
ATOM 1824 O O . PHE A 1 235 ? -7.164 -5.668 -5.206 1.00 97.62 235 PHE A O 1
ATOM 1831 N N . GLY A 1 236 ? -8.059 -4.764 -3.370 1.00 95.94 236 GLY A N 1
ATOM 1832 C CA . GLY A 1 236 ? -9.323 -4.373 -3.996 1.00 95.94 236 GLY A CA 1
ATOM 1833 C C . GLY A 1 236 ? -9.388 -2.889 -4.335 1.00 95.94 236 GLY A C 1
ATOM 1834 O O . GLY A 1 236 ? -10.266 -2.475 -5.087 1.00 95.94 236 GLY A O 1
ATOM 1835 N N . ASN A 1 237 ? -8.485 -2.079 -3.783 1.00 96.88 237 ASN A N 1
ATOM 1836 C CA . ASN A 1 237 ? -8.507 -0.633 -3.944 1.00 96.88 237 ASN A CA 1
ATOM 1837 C C . ASN A 1 237 ? -7.088 -0.100 -4.157 1.00 96.88 237 ASN A C 1
ATOM 1839 O O . ASN A 1 237 ? -6.151 -0.503 -3.469 1.00 96.88 237 ASN A O 1
ATOM 1843 N N . TYR A 1 238 ? -6.946 0.843 -5.080 1.00 97.44 238 TYR A N 1
ATOM 1844 C CA . TYR A 1 238 ? -5.663 1.379 -5.516 1.00 97.44 238 TYR A CA 1
ATOM 1845 C C . TYR A 1 238 ? -5.740 2.904 -5.574 1.00 97.44 238 TYR A C 1
ATOM 1847 O O . TYR A 1 238 ? -6.612 3.458 -6.244 1.00 97.44 238 TYR A O 1
ATOM 1855 N N . ILE A 1 239 ? -4.826 3.582 -4.880 1.00 96.94 239 ILE A N 1
ATOM 1856 C CA . ILE A 1 239 ? -4.689 5.041 -4.882 1.00 96.94 239 ILE A CA 1
ATOM 1857 C C . ILE A 1 239 ? -3.311 5.378 -5.459 1.00 96.94 239 ILE A C 1
ATOM 1859 O O . ILE A 1 239 ? -2.290 5.313 -4.774 1.00 96.94 239 ILE A O 1
ATOM 1863 N N . MET A 1 240 ? -3.294 5.725 -6.744 1.00 95.94 240 MET A N 1
ATOM 1864 C CA . MET A 1 240 ? -2.090 6.019 -7.520 1.00 95.94 240 MET A CA 1
ATOM 1865 C C . MET A 1 240 ? -1.953 7.538 -7.664 1.00 95.94 240 MET A C 1
ATOM 1867 O O . MET A 1 240 ? -2.760 8.166 -8.348 1.00 95.94 240 MET A O 1
ATOM 1871 N N . LEU A 1 241 ? -0.970 8.157 -7.010 1.00 94.00 241 LEU A N 1
ATOM 1872 C CA . LEU A 1 241 ? -0.802 9.616 -7.002 1.00 94.00 241 LEU A CA 1
ATOM 1873 C C . LEU A 1 241 ? 0.385 10.030 -7.874 1.00 94.00 241 LEU A C 1
ATOM 1875 O O . LEU A 1 241 ? 1.526 9.683 -7.578 1.00 94.00 241 LEU A O 1
ATOM 1879 N N . SER A 1 242 ? 0.108 10.752 -8.959 1.00 94.00 242 SER A N 1
ATOM 1880 C CA . SER A 1 242 ? 1.067 11.094 -10.017 1.00 94.00 242 SER A CA 1
ATOM 1881 C C . SER A 1 242 ? 1.985 9.912 -10.377 1.00 94.00 242 SER A C 1
ATOM 1883 O O . SER A 1 242 ? 3.206 10.040 -10.271 1.00 94.00 242 SER A O 1
ATOM 1885 N N . PRO A 1 243 ? 1.422 8.730 -10.712 1.00 96.19 243 PRO A N 1
ATOM 1886 C CA . PRO A 1 243 ? 2.215 7.532 -10.968 1.00 96.19 243 PRO A CA 1
ATOM 1887 C C . PRO A 1 243 ? 3.201 7.769 -12.116 1.00 96.19 243 PRO A C 1
ATOM 1889 O O . PRO A 1 243 ? 2.840 8.370 -13.130 1.00 96.19 243 PRO A O 1
ATOM 1892 N N . SER A 1 244 ? 4.432 7.266 -11.983 1.00 96.19 244 SER A N 1
ATOM 1893 C CA . SER A 1 244 ? 5.490 7.399 -13.001 1.00 96.19 244 SER A CA 1
ATOM 1894 C C . SER A 1 244 ? 5.250 6.501 -14.230 1.00 96.19 244 SER A C 1
ATOM 1896 O O . SER A 1 244 ? 6.105 5.705 -14.601 1.00 96.19 244 SER A O 1
ATOM 1898 N N . ILE A 1 245 ? 4.074 6.600 -14.863 1.00 95.62 245 ILE A N 1
ATOM 1899 C CA . ILE A 1 245 ? 3.634 5.749 -15.987 1.00 95.62 245 ILE A CA 1
ATOM 1900 C C . ILE A 1 245 ? 4.570 5.845 -17.197 1.00 95.62 245 ILE A C 1
ATOM 1902 O O . ILE A 1 245 ? 4.662 4.890 -17.952 1.00 95.62 245 ILE A O 1
ATOM 1906 N N . TRP A 1 246 ? 5.306 6.947 -17.344 1.00 94.56 246 TRP A N 1
ATOM 1907 C CA . TRP A 1 246 ? 6.334 7.153 -18.370 1.00 94.56 246 TRP A CA 1
ATOM 1908 C C . TRP A 1 246 ? 7.541 6.195 -18.266 1.00 94.56 246 TRP A C 1
ATOM 1910 O O . TRP A 1 246 ? 8.323 6.104 -19.213 1.00 94.56 246 TRP A O 1
ATOM 1920 N N . TYR A 1 247 ? 7.706 5.485 -17.143 1.00 96.38 247 TYR A N 1
ATOM 1921 C CA . TYR A 1 247 ? 8.806 4.543 -16.921 1.00 96.38 247 TYR A CA 1
ATOM 1922 C C . TYR A 1 247 ? 8.860 3.439 -17.991 1.00 96.38 247 TYR A C 1
ATOM 1924 O O . TYR A 1 247 ? 7.825 2.936 -18.430 1.00 96.38 247 TYR A O 1
ATOM 1932 N N . ASP A 1 248 ? 10.080 3.065 -18.396 1.00 96.75 248 ASP A N 1
ATOM 1933 C CA . ASP A 1 248 ? 10.386 2.038 -19.409 1.00 96.75 248 ASP A CA 1
ATOM 1934 C C . ASP A 1 248 ? 9.448 2.060 -20.632 1.00 96.75 248 ASP A C 1
ATOM 1936 O O . ASP A 1 248 ? 8.781 1.077 -20.962 1.00 96.75 248 ASP A O 1
ATOM 1940 N N . ASN A 1 249 ? 9.387 3.214 -21.304 1.00 96.12 249 ASN A N 1
ATOM 1941 C CA . ASN A 1 249 ? 8.577 3.414 -22.511 1.00 96.12 249 ASN A CA 1
ATOM 1942 C C . ASN A 1 249 ? 7.102 3.026 -22.298 1.00 96.12 249 ASN A C 1
ATOM 1944 O O . ASN A 1 249 ? 6.507 2.323 -23.115 1.00 96.12 249 ASN A O 1
ATOM 1948 N N . GLU A 1 250 ? 6.536 3.471 -21.175 1.00 96.31 250 GLU A N 1
ATOM 1949 C CA . GLU A 1 250 ? 5.143 3.233 -20.795 1.00 96.31 250 GLU A CA 1
ATOM 1950 C C . GLU A 1 250 ? 4.797 1.748 -20.576 1.00 96.31 250 GLU A C 1
ATOM 1952 O O . GLU A 1 250 ? 3.679 1.307 -20.859 1.00 96.31 250 GLU A O 1
ATOM 1957 N N . ILE A 1 251 ? 5.735 0.965 -20.014 1.00 96.94 251 ILE A N 1
ATOM 1958 C CA . ILE A 1 251 ? 5.565 -0.479 -19.753 1.00 96.94 251 ILE A CA 1
ATOM 1959 C C . ILE A 1 251 ? 4.239 -0.825 -19.059 1.00 96.94 251 ILE A C 1
ATOM 1961 O O . ILE A 1 251 ? 3.646 -1.862 -19.356 1.00 96.94 251 ILE A O 1
ATOM 1965 N N . MET A 1 252 ? 3.729 0.048 -18.187 1.00 96.50 252 MET A N 1
ATOM 1966 C CA . MET A 1 252 ? 2.460 -0.184 -17.498 1.00 96.50 252 MET A CA 1
ATOM 1967 C C . MET A 1 252 ? 1.253 -0.275 -18.430 1.00 96.50 252 MET A C 1
ATOM 1969 O O . MET A 1 252 ? 0.323 -1.018 -18.128 1.00 96.50 252 MET A O 1
ATOM 1973 N N . LEU A 1 253 ? 1.255 0.434 -19.562 1.00 96.38 253 LEU A N 1
ATOM 1974 C CA . LEU A 1 253 ? 0.170 0.353 -20.541 1.00 96.38 253 LEU A CA 1
ATOM 1975 C C . LEU A 1 253 ? 0.169 -1.011 -21.248 1.00 96.38 253 LEU A C 1
ATOM 1977 O O . LEU A 1 253 ? -0.894 -1.580 -21.492 1.00 96.38 253 LEU A O 1
ATOM 1981 N N . ARG A 1 254 ? 1.360 -1.570 -21.507 1.00 97.25 254 ARG A N 1
ATOM 1982 C CA . ARG A 1 254 ? 1.539 -2.931 -22.035 1.00 97.25 254 ARG A CA 1
ATOM 1983 C C . ARG A 1 254 ? 1.114 -3.990 -21.011 1.00 97.25 254 ARG A C 1
ATOM 1985 O O . ARG A 1 254 ? 0.303 -4.850 -21.342 1.00 97.25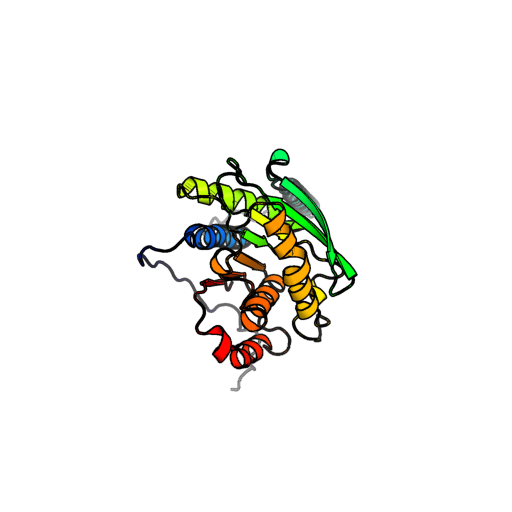 254 ARG A O 1
ATOM 1992 N N . LEU A 1 255 ? 1.584 -3.887 -19.764 1.00 97.25 255 LEU A N 1
ATOM 1993 C CA . LEU A 1 255 ? 1.220 -4.817 -18.684 1.00 97.25 255 LEU A CA 1
ATOM 1994 C C . LEU A 1 255 ? -0.281 -4.787 -18.362 1.00 97.25 255 LEU A C 1
ATOM 1996 O O . LEU A 1 255 ? -0.869 -5.830 -18.072 1.00 97.25 255 LEU A O 1
ATOM 2000 N N . GLU A 1 256 ? -0.925 -3.618 -18.439 1.00 96.06 256 GLU A N 1
ATOM 2001 C CA . GLU A 1 256 ? -2.383 -3.525 -18.339 1.00 96.06 256 GLU A CA 1
ATOM 2002 C C . GLU A 1 256 ? -3.046 -4.252 -19.506 1.00 96.06 256 GLU A C 1
ATOM 2004 O O . GLU A 1 256 ? -3.896 -5.104 -19.263 1.00 96.06 256 GLU A O 1
ATOM 2009 N N . GLN A 1 257 ? -2.634 -3.988 -20.751 1.00 96.94 257 GLN A N 1
ATOM 2010 C CA . GLN A 1 257 ? -3.237 -4.602 -21.935 1.00 96.94 257 GLN A CA 1
ATOM 2011 C C . GLN A 1 257 ? -3.149 -6.137 -21.904 1.00 96.94 257 GLN A C 1
ATOM 2013 O O . GLN A 1 257 ? -4.123 -6.812 -22.249 1.00 96.94 257 GLN A O 1
ATOM 2018 N N . GLU A 1 258 ? -2.012 -6.677 -21.463 1.00 96.88 258 GLU A N 1
ATOM 2019 C CA . GLU A 1 258 ? -1.766 -8.114 -21.308 1.00 96.88 258 GLU A CA 1
ATOM 2020 C C . GLU A 1 258 ? -2.680 -8.744 -20.238 1.00 96.88 258 GLU A C 1
ATOM 2022 O O . GLU A 1 258 ? -3.312 -9.773 -20.489 1.00 96.88 258 GLU A O 1
ATOM 2027 N N . ASN A 1 259 ? -2.826 -8.102 -19.072 1.00 96.00 259 ASN A N 1
ATOM 2028 C CA . ASN A 1 259 ? -3.562 -8.656 -17.925 1.00 96.00 259 ASN A CA 1
ATOM 2029 C C . ASN A 1 259 ? -5.049 -8.247 -17.855 1.00 96.00 259 ASN A C 1
ATOM 2031 O O . ASN A 1 259 ? -5.825 -8.822 -17.085 1.00 96.00 259 ASN A O 1
ATOM 2035 N N . ARG A 1 260 ? -5.494 -7.296 -18.689 1.00 94.62 260 ARG A N 1
ATOM 2036 C CA . ARG A 1 260 ? -6.855 -6.725 -18.703 1.00 94.62 260 ARG A CA 1
ATOM 2037 C C . ARG A 1 260 ? -7.958 -7.778 -18.686 1.00 94.62 260 ARG A C 1
ATOM 2039 O O . ARG A 1 260 ? -8.965 -7.603 -18.004 1.00 94.62 260 ARG A O 1
ATOM 2046 N N . ASN A 1 261 ? -7.806 -8.866 -19.442 1.00 93.25 261 ASN A N 1
ATOM 2047 C CA . ASN A 1 261 ? -8.837 -9.905 -19.530 1.00 93.25 261 ASN A CA 1
ATOM 2048 C C . ASN A 1 261 ? -9.056 -10.661 -18.213 1.00 93.25 261 ASN A C 1
ATOM 2050 O O . ASN A 1 261 ? -10.191 -11.057 -17.950 1.00 93.25 261 ASN A O 1
ATOM 2054 N N . THR A 1 262 ? -8.011 -10.797 -17.397 1.00 90.69 262 THR A N 1
ATOM 2055 C CA . THR A 1 262 ? -8.055 -11.385 -16.053 1.00 90.69 262 THR A CA 1
ATOM 2056 C C . THR A 1 262 ? -8.630 -10.391 -15.041 1.00 90.69 262 THR A C 1
ATOM 2058 O O . THR A 1 262 ? -9.473 -10.753 -14.225 1.00 90.69 262 THR A O 1
ATOM 2061 N N . ASN A 1 263 ? -8.235 -9.117 -15.132 1.00 92.00 263 ASN A N 1
ATOM 2062 C CA . ASN A 1 263 ? -8.507 -8.127 -14.083 1.00 92.00 263 ASN A CA 1
ATOM 2063 C C . ASN A 1 263 ? -9.864 -7.414 -14.225 1.00 92.00 263 ASN A C 1
ATOM 2065 O O . ASN A 1 263 ? -10.419 -6.944 -13.232 1.00 92.00 263 ASN A O 1
ATOM 2069 N N . LYS A 1 264 ? -10.425 -7.323 -15.441 1.00 85.38 264 LYS A N 1
ATOM 2070 C CA . LYS A 1 264 ? -11.627 -6.513 -15.750 1.00 85.38 264 LYS A CA 1
ATOM 2071 C C . LYS A 1 264 ? -12.934 -6.958 -15.078 1.00 85.38 264 LYS A C 1
ATOM 2073 O O . LYS A 1 264 ? -13.910 -6.218 -15.147 1.00 85.38 264 LYS A O 1
ATOM 2078 N N . TYR A 1 265 ? -12.975 -8.152 -14.488 1.00 81.94 265 TYR A N 1
ATOM 2079 C CA . TYR A 1 265 ? -14.171 -8.709 -13.839 1.00 81.94 265 TYR A CA 1
ATOM 2080 C C . TYR A 1 265 ? -14.149 -8.611 -12.308 1.00 81.94 265 TYR A C 1
ATOM 2082 O O . TYR A 1 265 ? -15.112 -9.020 -11.664 1.00 81.94 265 TYR A O 1
ATOM 2090 N N . ASN A 1 266 ? -13.078 -8.072 -11.723 1.00 85.12 266 ASN A N 1
ATOM 2091 C CA . ASN A 1 266 ? -12.964 -7.917 -10.278 1.00 85.12 266 ASN A CA 1
ATOM 2092 C C . ASN A 1 266 ? -13.561 -6.577 -9.826 1.00 85.12 266 ASN A C 1
ATOM 2094 O O . ASN A 1 266 ? -13.166 -5.524 -10.327 1.00 85.12 266 ASN A O 1
ATOM 2098 N N . ASP A 1 267 ? -14.455 -6.610 -8.831 1.00 87.81 267 ASP A N 1
ATOM 2099 C CA . ASP A 1 267 ? -14.911 -5.408 -8.120 1.00 87.81 267 ASP A CA 1
ATOM 2100 C C . ASP A 1 267 ? -13.698 -4.699 -7.508 1.00 87.81 267 ASP A C 1
ATOM 2102 O O . ASP A 1 267 ? -13.005 -5.266 -6.655 1.00 87.81 267 ASP A O 1
ATOM 2106 N N . GLN A 1 268 ? -13.408 -3.476 -7.950 1.00 89.94 268 GLN A N 1
ATOM 2107 C CA . GLN A 1 268 ? -12.233 -2.734 -7.499 1.00 89.94 268 GLN A CA 1
ATOM 2108 C C . GLN A 1 268 ? -12.373 -1.225 -7.679 1.00 89.94 268 GLN A C 1
ATOM 2110 O O . GLN A 1 268 ? -12.931 -0.753 -8.670 1.00 89.94 268 GLN A O 1
ATOM 2115 N N . LEU A 1 269 ? -11.811 -0.468 -6.736 1.00 93.12 269 LEU A N 1
ATOM 2116 C CA . LEU A 1 269 ? -11.652 0.978 -6.852 1.00 93.12 269 LEU A CA 1
ATOM 2117 C C . LEU A 1 269 ? -10.245 1.284 -7.372 1.00 93.12 269 LEU A C 1
ATOM 2119 O O . LEU A 1 269 ? -9.263 1.012 -6.688 1.00 93.12 269 LEU A O 1
ATOM 2123 N N . VAL A 1 270 ? -10.136 1.905 -8.543 1.00 93.56 270 VAL A N 1
ATOM 2124 C CA . VAL A 1 270 ? -8.878 2.512 -8.996 1.00 93.56 270 VAL A CA 1
ATOM 2125 C C . VAL A 1 270 ? -9.062 4.017 -9.012 1.00 93.56 270 VAL A C 1
ATOM 2127 O O . VAL A 1 270 ? -9.866 4.541 -9.783 1.00 93.56 270 VAL A O 1
ATOM 2130 N N . PHE A 1 271 ? -8.307 4.715 -8.171 1.00 94.38 271 PHE A N 1
ATOM 2131 C CA . PHE A 1 271 ? -8.136 6.150 -8.285 1.00 94.38 271 PHE A CA 1
ATOM 2132 C C . PHE A 1 271 ? -6.738 6.477 -8.806 1.00 94.38 271 PHE A C 1
ATOM 2134 O O . PHE A 1 271 ? -5.737 6.032 -8.244 1.00 94.38 271 PHE A O 1
ATOM 2141 N N . MET A 1 272 ? -6.686 7.328 -9.830 1.00 93.06 272 MET A N 1
ATOM 2142 C CA . MET A 1 272 ? -5.453 7.902 -10.351 1.00 93.06 272 MET A CA 1
ATOM 2143 C C . MET A 1 272 ? -5.511 9.427 -10.259 1.00 93.06 272 MET A C 1
ATOM 2145 O O . MET A 1 272 ? -6.349 10.070 -10.891 1.00 93.06 272 MET A O 1
ATOM 2149 N N . GLY A 1 273 ? -4.617 10.002 -9.459 1.00 88.12 273 GLY A N 1
ATOM 2150 C CA . GLY A 1 273 ? -4.385 11.439 -9.399 1.00 88.12 273 GLY A CA 1
ATOM 2151 C C .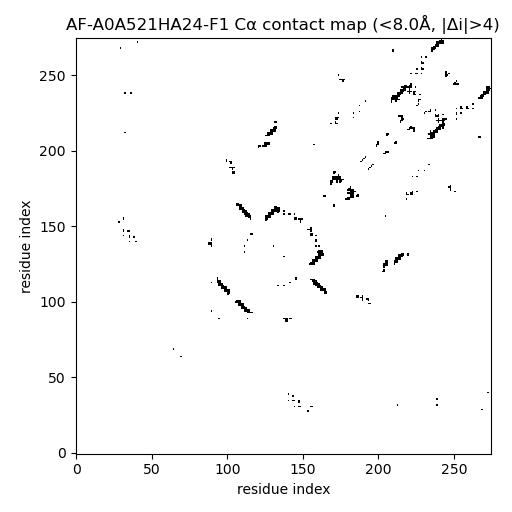 GLY A 1 273 ? -3.301 11.807 -10.398 1.00 88.12 273 GLY A C 1
ATOM 2152 O O . GLY A 1 273 ? -2.251 11.174 -10.406 1.00 88.12 273 GLY A O 1
ATOM 2153 N N . ILE A 1 274 ? -3.550 12.818 -11.221 1.00 83.50 274 ILE A N 1
ATOM 2154 C CA . ILE A 1 274 ? -2.582 13.371 -12.174 1.00 83.50 274 ILE A CA 1
ATOM 2155 C C . ILE A 1 274 ? -2.443 14.857 -11.832 1.00 83.50 274 ILE A C 1
ATOM 2157 O O . ILE A 1 274 ? -3.460 15.524 -11.617 1.00 83.50 274 ILE A O 1
ATOM 2161 N N . GLY A 1 275 ? -1.208 15.345 -11.730 1.00 60.88 275 GLY A N 1
ATOM 2162 C CA . GLY A 1 275 ? -0.864 16.722 -11.353 1.00 60.88 275 GLY A CA 1
ATOM 2163 C C . GLY A 1 275 ? 0.259 17.284 -12.208 1.00 60.88 275 GLY A C 1
ATOM 2164 O O . GLY A 1 275 ? 0.979 16.460 -12.812 1.00 60.88 275 GLY A O 1
#

Mean predicted aligned error: 13.07 Å